Protein AF-A0A959W9H7-F1 (afdb_monomer_lite)

Foldseek 3Di:
DDDDDDDDDDDPDPPPPPPPDPPAKDWQDFQADPPFPDFAFAADAPDPVCLLQHKKKKFKDWDADQKKFDFFKKFFAKAKFFDDWFFKKWKWKAADDPQWGDHTQDTDIFGWTDDRTTTTTDPPRPTGDGHMIMIIIYTYDHLDDPVTGITMTTGAGQDDDGHFMWMARLSCPAPPHRNDTDRVCVRDPPNPRRGTGMITIGDMDGNPPPDPPPDADPQLVVLVVQLVVLVVQLVVLVVLLVPDDDPRNVVSVVSNVVSVVSNVVSVVSNVVRGD

Secondary structure (DSSP, 8-state):
------------------PPP-TTPEEEEEE--TT-S-EEE-EEESSGGGGGG--EEEEEEEEPTTEEEEEEEEEE-EEEESSPPP-EEEEEEEEESSSSEEEEEEEEEEE---SSS-EEE--SPPPBPSEEEEEEEEEEE--EETTEE-EEEEEEESS--SSPPEEE-TT--SSS--SS-EEHHHHSTT---SEE-EEEEEEEEE----PPPTTS-HHHHHHHHHHHHHHHHHHHHHHHHHS--THHHHHHHHHHHHHHHHHHHHHHHHHHH--

Structure (mmCIF, N/CA/C/O backbone):
data_AF-A0A959W9H7-F1
#
_entry.id   AF-A0A959W9H7-F1
#
loop_
_atom_site.group_PDB
_atom_site.id
_atom_site.type_symbol
_atom_site.label_atom_id
_atom_site.label_alt_id
_atom_site.label_comp_id
_atom_site.label_asym_id
_atom_site.label_entity_id
_atom_site.label_seq_id
_atom_site.pdbx_PDB_ins_code
_atom_site.Cartn_x
_atom_site.Cartn_y
_atom_site.Cartn_z
_atom_site.occupancy
_atom_site.B_iso_or_equiv
_atom_site.auth_seq_id
_atom_site.auth_comp_id
_atom_site.auth_asym_id
_atom_site.auth_atom_id
_atom_site.pdbx_PDB_model_num
ATOM 1 N N . MET A 1 1 ? 10.725 75.414 -22.911 1.00 43.78 1 MET A N 1
ATOM 2 C CA . MET A 1 1 ? 9.781 74.407 -23.446 1.00 43.78 1 MET A CA 1
ATOM 3 C C . MET A 1 1 ? 9.513 73.393 -22.344 1.00 43.78 1 MET A C 1
ATOM 5 O O . MET A 1 1 ? 10.450 72.762 -21.878 1.00 43.78 1 MET A O 1
ATOM 9 N N . ARG A 1 2 ? 8.277 73.342 -21.831 1.00 41.66 2 ARG A N 1
ATOM 10 C CA . ARG A 1 2 ? 7.851 72.428 -20.758 1.00 41.66 2 ARG A CA 1
ATOM 11 C C . ARG A 1 2 ? 7.676 71.023 -21.342 1.00 41.66 2 ARG A C 1
ATOM 13 O O . ARG A 1 2 ? 6.826 70.856 -22.208 1.00 41.66 2 ARG A O 1
ATOM 20 N N . MET A 1 3 ? 8.425 70.033 -20.857 1.00 36.25 3 MET A N 1
ATOM 21 C CA . MET A 1 3 ? 8.093 68.619 -21.060 1.00 36.25 3 MET A CA 1
ATOM 22 C C . MET A 1 3 ? 7.593 68.030 -19.746 1.00 36.25 3 MET A C 1
ATOM 24 O O . MET A 1 3 ? 8.316 67.944 -18.757 1.00 36.25 3 MET A O 1
ATOM 28 N N . TRP A 1 4 ? 6.321 67.663 -19.764 1.00 34.94 4 TRP A N 1
ATOM 29 C CA . TRP A 1 4 ? 5.591 66.987 -18.706 1.00 34.94 4 TRP A CA 1
ATOM 30 C C . TRP A 1 4 ? 5.751 65.479 -18.927 1.00 34.94 4 TRP A C 1
ATOM 32 O O . TRP A 1 4 ? 5.297 64.964 -19.945 1.00 34.94 4 TRP A O 1
ATOM 42 N N . ARG A 1 5 ? 6.435 64.770 -18.021 1.00 41.25 5 ARG A N 1
ATOM 43 C CA . ARG A 1 5 ? 6.492 63.299 -18.033 1.00 41.25 5 ARG A CA 1
ATOM 44 C C . ARG A 1 5 ? 5.589 62.777 -16.923 1.00 41.25 5 ARG A C 1
ATOM 46 O O . ARG A 1 5 ? 5.865 62.990 -15.747 1.00 41.25 5 ARG A O 1
ATOM 53 N N . TRP A 1 6 ? 4.504 62.124 -17.322 1.00 34.84 6 TRP A N 1
ATOM 54 C CA . TRP A 1 6 ? 3.662 61.318 -16.447 1.00 34.84 6 TRP A CA 1
ATOM 55 C C . TRP A 1 6 ? 4.425 60.047 -16.069 1.00 34.84 6 TRP A C 1
ATOM 57 O O . TRP A 1 6 ? 4.846 59.300 -16.949 1.00 34.84 6 TRP A O 1
ATOM 67 N N . ILE A 1 7 ? 4.601 59.798 -14.773 1.00 44.47 7 ILE A N 1
ATOM 68 C CA . ILE A 1 7 ? 5.017 58.491 -14.259 1.00 44.47 7 ILE A CA 1
ATOM 69 C C . ILE A 1 7 ? 3.727 57.779 -13.851 1.00 44.47 7 ILE A C 1
ATOM 71 O O . ILE A 1 7 ? 3.150 58.079 -12.809 1.00 44.47 7 ILE A O 1
ATOM 75 N N . GLY A 1 8 ? 3.237 56.887 -14.711 1.00 38.91 8 GLY A N 1
ATOM 76 C CA . GLY A 1 8 ? 2.179 55.949 -14.353 1.00 38.91 8 GLY A CA 1
ATOM 77 C C . GLY A 1 8 ? 2.780 54.827 -13.513 1.00 38.91 8 GLY A C 1
ATOM 78 O O . GLY A 1 8 ? 3.571 54.038 -14.021 1.00 38.91 8 GLY A O 1
ATOM 79 N N . ALA A 1 9 ? 2.436 54.770 -12.229 1.00 41.31 9 ALA A N 1
ATOM 80 C CA . ALA A 1 9 ? 2.763 53.631 -11.384 1.00 41.31 9 ALA A CA 1
ATOM 81 C C . ALA A 1 9 ? 1.823 52.468 -11.742 1.00 41.31 9 ALA A C 1
ATOM 83 O O . ALA A 1 9 ? 0.635 52.508 -11.424 1.00 41.31 9 ALA A O 1
ATOM 84 N N . LEU A 1 10 ? 2.342 51.439 -12.420 1.00 44.44 10 LEU A N 1
ATOM 85 C CA . LEU A 1 10 ? 1.668 50.143 -12.491 1.00 44.44 10 LEU A CA 1
ATOM 86 C C . LEU A 1 10 ? 1.802 49.476 -11.117 1.00 44.44 10 LEU A C 1
ATOM 88 O O . LEU A 1 10 ? 2.881 49.020 -10.746 1.00 44.44 10 LEU A O 1
ATOM 92 N N . ALA A 1 11 ? 0.708 49.424 -10.364 1.00 41.41 11 ALA A N 1
ATOM 93 C CA . ALA A 1 11 ? 0.598 48.538 -9.218 1.00 41.41 11 ALA A CA 1
ATOM 94 C C . ALA A 1 11 ? 0.355 47.115 -9.739 1.00 41.41 11 ALA A C 1
ATOM 96 O O . ALA A 1 11 ? -0.744 46.779 -10.179 1.00 41.41 11 ALA A O 1
ATOM 97 N N . THR A 1 12 ? 1.389 46.278 -9.724 1.00 45.03 12 THR A N 1
ATOM 98 C CA . THR A 1 12 ? 1.250 44.833 -9.910 1.00 45.03 12 THR A CA 1
ATOM 99 C C . THR A 1 12 ? 0.573 44.247 -8.674 1.00 45.03 12 THR A C 1
ATOM 101 O O . THR A 1 12 ? 1.191 44.064 -7.628 1.00 45.03 12 THR A O 1
ATOM 104 N N . ALA A 1 13 ? -0.722 43.957 -8.785 1.00 44.78 13 ALA A N 1
ATOM 105 C CA . ALA A 1 13 ? -1.415 43.119 -7.819 1.00 44.78 13 ALA A CA 1
ATOM 106 C C . ALA A 1 13 ? -0.908 41.677 -7.982 1.00 44.78 13 ALA A C 1
ATOM 108 O O . ALA A 1 13 ? -1.303 40.970 -8.907 1.00 44.78 13 ALA A O 1
ATOM 109 N N . ALA A 1 14 ? 0.003 41.254 -7.106 1.00 48.25 14 ALA A N 1
ATOM 110 C CA . ALA A 1 14 ? 0.359 39.851 -6.968 1.00 48.25 14 ALA A CA 1
ATOM 111 C C . ALA A 1 14 ? -0.849 39.109 -6.380 1.00 48.25 14 ALA A C 1
ATOM 113 O O . ALA A 1 14 ? -1.150 39.227 -5.191 1.00 48.25 14 ALA A O 1
ATOM 114 N N . ALA A 1 15 ? -1.566 38.371 -7.225 1.00 46.69 15 ALA A N 1
ATOM 115 C CA . ALA A 1 15 ? -2.534 37.390 -6.768 1.00 46.69 15 ALA A CA 1
ATOM 116 C C . ALA A 1 15 ? -1.759 36.243 -6.107 1.00 46.69 15 ALA A C 1
ATOM 118 O O . ALA A 1 15 ? -1.224 35.367 -6.783 1.00 46.69 15 ALA A O 1
ATOM 119 N N . PHE A 1 16 ? -1.668 36.267 -4.778 1.00 44.19 16 PHE A N 1
ATOM 120 C CA . PHE A 1 16 ? -1.309 35.079 -4.016 1.00 44.19 16 PHE A CA 1
ATOM 121 C C . PHE A 1 16 ? -2.431 34.060 -4.217 1.00 44.19 16 PHE A C 1
ATOM 123 O O . PHE A 1 16 ? -3.511 34.190 -3.642 1.00 44.19 16 PHE A O 1
ATOM 130 N N . ALA A 1 17 ? -2.186 33.057 -5.060 1.00 46.81 17 ALA A N 1
ATOM 131 C CA . ALA A 1 17 ? -2.967 31.836 -5.029 1.00 46.81 17 ALA A CA 1
ATOM 132 C C . ALA A 1 17 ? -2.772 31.225 -3.637 1.00 46.81 17 ALA A C 1
ATOM 134 O O . ALA A 1 17 ? -1.684 30.762 -3.295 1.00 46.81 17 ALA A O 1
ATOM 135 N N . ALA A 1 18 ? -3.810 31.289 -2.808 1.00 44.44 18 ALA A N 1
ATOM 136 C CA . ALA A 1 18 ? -3.845 30.559 -1.557 1.00 44.44 18 ALA A CA 1
ATOM 137 C C . ALA A 1 18 ? -3.928 29.069 -1.905 1.00 44.44 18 ALA A C 1
ATOM 139 O O . ALA A 1 18 ? -5.004 28.543 -2.182 1.00 44.44 18 ALA A O 1
ATOM 140 N N . VAL A 1 19 ? -2.778 28.399 -1.930 1.00 48.97 19 VAL A N 1
ATOM 141 C CA . VAL A 1 19 ? -2.734 26.943 -1.807 1.00 48.97 19 VAL A CA 1
ATOM 142 C C . VAL A 1 19 ? -3.343 26.632 -0.437 1.00 48.97 19 VAL A C 1
ATOM 144 O O . VAL A 1 19 ? -2.857 27.185 0.556 1.00 48.97 19 VAL A O 1
ATOM 147 N N . PRO A 1 20 ? -4.423 25.836 -0.330 1.00 45.34 20 PRO A N 1
ATOM 148 C CA . PRO A 1 20 ? -4.896 25.414 0.977 1.00 45.34 20 PRO A CA 1
ATOM 149 C C . PRO A 1 20 ? -3.749 24.656 1.646 1.00 45.34 20 PRO A C 1
ATOM 151 O O . PRO A 1 20 ? -3.236 23.673 1.117 1.00 45.34 20 PRO A O 1
ATOM 154 N N . ALA A 1 21 ? -3.284 25.186 2.772 1.00 43.66 21 ALA A N 1
ATOM 155 C CA . ALA A 1 21 ? -2.162 24.628 3.495 1.00 43.66 21 ALA A CA 1
ATOM 156 C C . ALA A 1 21 ? -2.505 23.209 3.973 1.00 43.66 21 ALA A C 1
ATOM 158 O O . ALA A 1 21 ? -3.447 23.025 4.744 1.00 43.66 21 ALA A O 1
ATOM 159 N N . ALA A 1 22 ? -1.685 22.236 3.574 1.00 54.22 22 ALA A N 1
ATOM 160 C CA . ALA A 1 22 ? -1.573 20.894 4.150 1.00 54.22 22 ALA A CA 1
ATOM 161 C C . ALA A 1 22 ? -1.016 20.937 5.594 1.00 54.22 22 ALA A C 1
ATOM 163 O O . ALA A 1 22 ? -0.087 20.222 5.953 1.00 54.22 22 ALA A O 1
ATOM 164 N N . ALA A 1 23 ? -1.520 21.845 6.433 1.00 53.34 23 ALA A N 1
ATOM 165 C CA . ALA A 1 23 ? -0.899 22.209 7.707 1.00 53.34 23 ALA A CA 1
ATOM 166 C C . ALA A 1 23 ? -1.131 21.195 8.845 1.00 53.34 23 ALA A C 1
ATOM 168 O O . ALA A 1 23 ? -0.715 21.465 9.967 1.00 53.34 23 ALA A O 1
ATOM 169 N N . ASN A 1 24 ? -1.795 20.059 8.590 1.00 68.12 24 ASN A N 1
ATOM 170 C CA . ASN A 1 24 ? -2.136 19.072 9.624 1.00 68.12 24 ASN A CA 1
ATOM 171 C C . ASN A 1 24 ? -1.875 17.608 9.226 1.00 68.12 24 ASN A C 1
ATOM 173 O O . ASN A 1 24 ? -2.258 16.722 9.987 1.00 68.12 24 ASN A O 1
ATOM 177 N N . ALA A 1 25 ? -1.250 17.336 8.076 1.00 84.81 25 ALA A N 1
ATOM 178 C CA . ALA A 1 25 ? -0.932 15.963 7.692 1.00 84.81 25 ALA A CA 1
ATOM 179 C C . ALA A 1 25 ? 0.150 15.392 8.628 1.00 84.81 25 ALA A C 1
ATOM 181 O O . ALA A 1 25 ? 1.273 15.896 8.667 1.00 84.81 25 ALA A O 1
ATOM 182 N N . GLU A 1 26 ? -0.186 14.350 9.386 1.00 94.88 26 GLU A N 1
ATOM 183 C CA . GLU A 1 26 ? 0.751 13.549 10.177 1.00 94.88 26 GLU A CA 1
ATOM 184 C C . GLU A 1 26 ? 1.038 12.210 9.483 1.00 94.88 26 GLU A C 1
ATOM 186 O O . GLU A 1 26 ? 0.292 11.776 8.602 1.00 94.88 26 GLU A O 1
ATOM 191 N N . THR A 1 27 ? 2.114 11.532 9.884 1.00 96.69 27 THR A N 1
ATOM 192 C CA . THR A 1 27 ? 2.341 10.134 9.500 1.00 96.69 27 THR A CA 1
ATOM 193 C C . THR A 1 27 ? 1.355 9.241 10.246 1.00 96.69 27 THR A C 1
ATOM 195 O O . THR A 1 27 ? 1.380 9.170 11.474 1.00 96.69 27 THR A O 1
ATOM 198 N N . LEU A 1 28 ? 0.491 8.559 9.496 1.00 96.81 28 LEU A N 1
ATOM 199 C CA . LEU A 1 28 ? -0.514 7.639 10.028 1.00 96.81 28 LEU A CA 1
ATOM 200 C C . LEU A 1 28 ? 0.016 6.201 10.071 1.00 96.81 28 LEU A C 1
ATOM 202 O O . LEU A 1 28 ? -0.219 5.481 11.038 1.00 96.81 28 LEU A O 1
ATOM 206 N N . PHE A 1 29 ? 0.774 5.812 9.048 1.00 97.44 29 PHE A N 1
ATOM 207 C CA . PHE A 1 29 ? 1.419 4.508 8.924 1.00 97.44 29 PHE A CA 1
ATOM 208 C C . PHE A 1 29 ? 2.798 4.690 8.295 1.00 97.44 29 PHE A C 1
ATOM 210 O O . PHE A 1 29 ? 2.910 5.415 7.311 1.00 97.44 29 PHE A O 1
ATOM 217 N N . GLU A 1 30 ? 3.816 4.038 8.850 1.00 96.31 30 GLU A N 1
ATOM 218 C CA . GLU A 1 30 ? 5.207 4.080 8.392 1.00 96.31 30 GLU A CA 1
ATOM 219 C C . GLU A 1 30 ? 5.726 2.647 8.319 1.00 96.31 30 GLU A C 1
ATOM 221 O O . GLU A 1 30 ? 5.816 1.984 9.351 1.00 96.31 30 GLU A O 1
ATOM 226 N N . HIS A 1 31 ? 6.067 2.194 7.116 1.00 96.00 31 HIS A N 1
ATOM 227 C CA . HIS A 1 31 ? 6.698 0.897 6.887 1.00 96.00 31 HIS A CA 1
ATOM 228 C C . HIS A 1 31 ? 7.702 1.015 5.744 1.00 96.00 31 HIS A C 1
ATOM 230 O O . HIS A 1 31 ? 7.573 0.383 4.698 1.00 96.00 31 HIS A O 1
ATOM 236 N N . ILE A 1 32 ? 8.667 1.916 5.921 1.00 95.31 32 ILE A N 1
ATOM 237 C CA . ILE A 1 32 ? 9.703 2.208 4.933 1.00 95.31 32 ILE A CA 1
ATOM 238 C C . ILE A 1 32 ? 10.957 1.384 5.232 1.00 95.31 32 ILE A C 1
ATOM 240 O O . ILE A 1 32 ? 11.551 1.508 6.302 1.00 95.31 32 ILE A O 1
ATOM 244 N N . ASP A 1 33 ? 11.385 0.604 4.244 1.00 94.31 33 ASP A N 1
ATOM 245 C CA . ASP A 1 33 ? 12.715 0.002 4.170 1.00 94.31 33 ASP A CA 1
ATOM 246 C C . ASP A 1 33 ? 13.619 0.868 3.280 1.00 94.31 33 ASP A C 1
ATOM 248 O O . ASP A 1 33 ? 13.317 1.135 2.111 1.00 94.31 33 ASP A O 1
ATOM 252 N N . GLU A 1 34 ? 14.721 1.357 3.844 1.00 92.62 34 GLU A N 1
ATOM 253 C CA . GLU A 1 34 ? 15.726 2.158 3.132 1.00 92.62 34 GLU A CA 1
ATOM 254 C C . GLU A 1 34 ? 16.722 1.304 2.342 1.00 92.62 34 GLU A C 1
ATOM 256 O O . GLU A 1 34 ? 17.430 1.812 1.474 1.00 92.62 34 GLU A O 1
ATOM 261 N N . THR A 1 35 ? 16.767 0.007 2.632 1.00 93.19 35 THR A N 1
ATOM 262 C CA . THR A 1 35 ? 17.711 -0.971 2.089 1.00 93.19 35 THR A CA 1
ATOM 263 C C . THR A 1 35 ? 16.986 -2.152 1.456 1.00 93.19 35 THR A C 1
ATOM 265 O O . THR A 1 35 ? 17.466 -3.280 1.529 1.00 93.19 35 THR A O 1
ATOM 268 N N . SER A 1 36 ? 15.840 -1.866 0.836 1.00 93.62 36 SER A N 1
ATOM 269 C CA . SER A 1 36 ? 14.976 -2.852 0.195 1.00 93.62 36 SER A CA 1
ATOM 270 C C . SER A 1 36 ? 15.777 -3.858 -0.648 1.00 93.62 36 SER A C 1
ATOM 272 O O . SER A 1 36 ? 16.589 -3.438 -1.482 1.00 93.62 36 SER A O 1
ATOM 274 N N . PRO A 1 37 ? 15.578 -5.173 -0.447 1.00 92.50 37 PRO A N 1
ATOM 275 C CA . PRO A 1 37 ? 16.388 -6.191 -1.110 1.00 92.50 37 PRO A CA 1
ATOM 276 C C . PRO A 1 37 ? 16.045 -6.355 -2.594 1.00 92.50 37 PRO A C 1
ATOM 278 O O . PRO A 1 37 ? 16.912 -6.731 -3.376 1.00 92.50 37 PRO A O 1
ATOM 281 N N . GLU A 1 38 ? 14.794 -6.093 -2.973 1.00 96.00 38 GLU A N 1
ATOM 282 C CA . GLU A 1 38 ? 14.238 -6.323 -4.307 1.00 96.00 38 GLU A CA 1
ATOM 283 C C . GLU A 1 38 ? 13.076 -5.345 -4.570 1.00 96.00 38 GLU A C 1
ATOM 285 O O . GLU A 1 38 ? 12.605 -4.641 -3.674 1.00 96.00 38 GLU A O 1
ATOM 290 N N . SER A 1 39 ? 12.589 -5.272 -5.809 1.00 96.19 39 SER A N 1
ATOM 291 C CA . SER A 1 39 ? 11.404 -4.477 -6.159 1.00 96.19 39 SER A CA 1
ATOM 292 C C . SER A 1 39 ? 10.500 -5.231 -7.132 1.00 96.19 39 SER A C 1
ATOM 294 O O . SER A 1 39 ? 10.953 -5.836 -8.101 1.00 96.19 39 SER A O 1
ATOM 296 N N . SER A 1 40 ? 9.192 -5.208 -6.886 1.00 96.31 40 SER A N 1
ATOM 297 C CA . SER A 1 40 ? 8.201 -5.952 -7.671 1.00 96.31 40 SER A CA 1
ATOM 298 C C . SER A 1 40 ? 7.523 -5.081 -8.708 1.00 96.31 40 SER A C 1
ATOM 300 O O . SER A 1 40 ? 7.043 -3.997 -8.390 1.00 96.31 40 SER A O 1
ATOM 302 N N . SER A 1 41 ? 7.397 -5.576 -9.940 1.00 96.06 41 SER A N 1
ATOM 303 C CA . SER A 1 41 ? 6.736 -4.806 -10.995 1.00 96.06 41 SER A CA 1
ATOM 304 C C . SER A 1 41 ? 5.287 -4.515 -10.620 1.00 96.06 41 SER A C 1
ATOM 306 O O . SER A 1 41 ? 4.539 -5.437 -10.288 1.00 96.06 41 SER A O 1
ATOM 308 N N . SER A 1 42 ? 4.879 -3.253 -10.722 1.00 97.56 42 SER A N 1
ATOM 309 C CA . SER A 1 42 ? 3.502 -2.828 -10.471 1.00 97.56 42 SER A CA 1
ATOM 310 C C . SER A 1 42 ? 3.153 -1.693 -11.429 1.00 97.56 42 SER A C 1
ATOM 312 O O . SER A 1 42 ? 3.257 -0.514 -11.091 1.00 97.56 42 SER A O 1
ATOM 314 N N . GLN A 1 43 ? 2.822 -2.057 -12.666 1.00 97.25 43 GLN A N 1
ATOM 315 C CA . GLN A 1 43 ? 2.620 -1.113 -13.764 1.00 97.25 43 GLN A CA 1
ATOM 316 C C . GLN A 1 43 ? 1.403 -1.480 -14.616 1.00 97.25 43 GLN A C 1
ATOM 318 O O . GLN A 1 43 ? 1.060 -2.650 -14.764 1.00 97.25 43 GLN A O 1
ATOM 323 N N . ASP A 1 44 ? 0.745 -0.449 -15.126 1.00 97.94 44 ASP A N 1
ATOM 324 C CA . ASP A 1 44 ? -0.258 -0.446 -16.183 1.00 97.94 44 ASP A CA 1
ATOM 325 C C . ASP A 1 44 ? 0.443 0.052 -17.449 1.00 97.94 44 ASP A C 1
ATOM 327 O O . ASP A 1 44 ? 0.831 1.227 -17.528 1.00 97.94 44 ASP A O 1
ATOM 331 N N . PHE A 1 45 ? 0.691 -0.852 -18.395 1.00 97.31 45 PHE A N 1
ATOM 332 C CA . PHE A 1 45 ? 1.319 -0.499 -19.657 1.00 97.31 45 PHE A CA 1
ATOM 333 C C . PHE A 1 45 ? 0.287 0.157 -20.566 1.00 97.31 45 PHE A C 1
ATOM 335 O O . PHE A 1 45 ? -0.720 -0.436 -20.944 1.00 97.31 45 PHE A O 1
ATOM 342 N N . THR A 1 46 ? 0.551 1.399 -20.962 1.00 96.31 46 THR A N 1
ATOM 343 C CA . THR A 1 46 ? -0.411 2.157 -21.780 1.00 96.31 46 THR A CA 1
ATOM 344 C C . THR A 1 46 ? -0.593 1.599 -23.197 1.00 96.31 46 THR A C 1
ATOM 346 O O . THR A 1 46 ? -1.568 1.930 -23.877 1.00 96.31 46 THR A O 1
ATOM 349 N N . GLU A 1 47 ? 0.335 0.762 -23.660 1.00 95.81 47 GLU A N 1
ATOM 350 C CA . GLU A 1 47 ? 0.277 0.074 -24.940 1.00 95.81 47 GLU A CA 1
ATOM 351 C C . GLU A 1 47 ? -0.433 -1.280 -24.824 1.00 95.81 47 GLU A C 1
ATOM 353 O O . GLU A 1 47 ? -0.066 -2.150 -24.034 1.00 95.81 47 GLU A O 1
ATOM 358 N N . VAL A 1 48 ? -1.424 -1.505 -25.688 1.00 94.31 48 VAL A N 1
ATOM 359 C CA . VAL A 1 48 ? -2.262 -2.714 -25.651 1.00 94.31 48 VAL A CA 1
ATOM 360 C C . VAL A 1 48 ? -1.470 -4.006 -25.883 1.00 94.31 48 VAL A C 1
ATOM 362 O O . VAL A 1 48 ? -1.834 -5.054 -25.354 1.00 94.31 48 VAL A O 1
ATOM 365 N N . GLU A 1 49 ? -0.376 -3.955 -26.647 1.00 94.25 49 GLU A N 1
ATOM 366 C CA . GLU A 1 49 ? 0.523 -5.094 -26.861 1.00 94.25 49 GLU A CA 1
ATOM 367 C C . GLU A 1 49 ? 1.244 -5.556 -25.587 1.00 94.25 49 GLU A C 1
ATOM 369 O O . GLU A 1 49 ? 1.689 -6.705 -25.520 1.00 94.25 49 GLU A O 1
ATOM 374 N N . PHE A 1 50 ? 1.333 -4.692 -24.574 1.00 95.69 50 PHE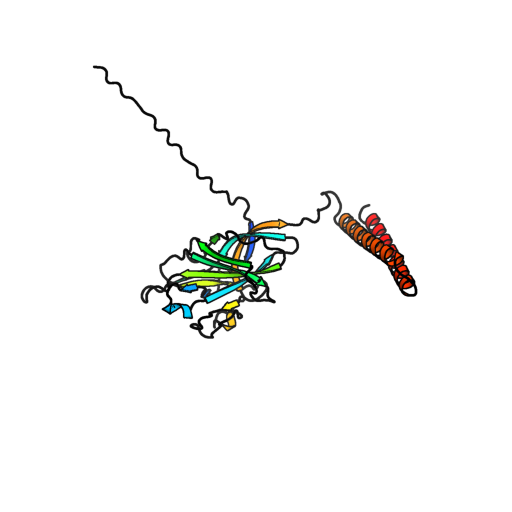 A N 1
ATOM 375 C CA . PHE A 1 50 ? 1.961 -4.989 -23.292 1.00 95.69 50 PHE A CA 1
ATOM 376 C C . PHE A 1 50 ? 0.959 -5.227 -22.164 1.00 95.69 50 PHE A C 1
ATOM 378 O O . PHE A 1 50 ? 1.384 -5.629 -21.086 1.00 95.69 50 PHE A O 1
ATOM 385 N N . ALA A 1 51 ? -0.350 -5.146 -22.429 1.00 95.81 51 ALA A N 1
ATOM 386 C CA . ALA A 1 51 ? -1.398 -5.373 -21.428 1.00 95.81 51 ALA A CA 1
ATOM 387 C C . ALA A 1 51 ? -1.308 -6.752 -20.738 1.00 95.81 51 ALA A C 1
ATOM 389 O O . ALA A 1 51 ? -1.752 -6.961 -19.610 1.00 95.81 51 ALA A O 1
ATOM 390 N N . GLN A 1 52 ? -0.691 -7.737 -21.400 1.00 97.19 52 GLN A N 1
ATOM 391 C CA . GLN A 1 52 ? -0.434 -9.042 -20.788 1.00 97.19 52 GLN A CA 1
ATOM 392 C C . GLN A 1 52 ? 0.535 -8.974 -19.593 1.00 97.19 52 GLN A C 1
ATOM 394 O O . GLN A 1 52 ? 0.529 -9.877 -18.758 1.00 97.19 52 GLN A O 1
ATOM 399 N N . PHE A 1 53 ? 1.352 -7.925 -19.493 1.00 97.25 53 PHE A N 1
ATOM 400 C CA . PHE A 1 53 ? 2.322 -7.687 -18.424 1.00 97.25 53 PHE A CA 1
ATOM 401 C C . PHE A 1 53 ? 1.804 -6.749 -17.329 1.00 97.25 53 PHE A C 1
ATOM 403 O O . PHE A 1 53 ? 2.485 -6.612 -16.315 1.00 97.25 53 PHE A O 1
ATOM 410 N N . ASP A 1 54 ? 0.602 -6.180 -17.478 1.00 98.31 54 ASP A N 1
ATOM 411 C CA . ASP A 1 54 ? 0.012 -5.305 -16.463 1.00 98.31 54 ASP A CA 1
ATOM 412 C C . ASP A 1 54 ? -0.063 -6.015 -15.120 1.00 98.31 54 ASP A C 1
ATOM 414 O O . ASP A 1 54 ? -0.602 -7.125 -14.995 1.00 98.31 54 ASP A O 1
ATOM 418 N N . SER A 1 55 ? 0.476 -5.375 -14.096 1.00 98.44 55 SER A N 1
ATOM 419 C CA . SER A 1 55 ? 0.607 -5.961 -12.776 1.00 98.44 55 SER A CA 1
ATOM 420 C C . SER A 1 55 ? 0.267 -4.976 -11.674 1.00 98.44 55 SER A C 1
ATOM 422 O O . SER A 1 55 ? 0.429 -3.767 -11.810 1.00 98.44 55 SER A O 1
ATOM 424 N N . LEU A 1 56 ? -0.201 -5.519 -10.554 1.00 98.62 56 LEU A N 1
ATOM 425 C CA . LEU A 1 56 ? -0.511 -4.751 -9.360 1.00 98.62 56 LEU A CA 1
ATOM 426 C C . LEU A 1 56 ? 0.009 -5.488 -8.128 1.00 98.62 56 LEU A C 1
ATOM 428 O O . LEU A 1 56 ? -0.469 -6.578 -7.798 1.00 98.62 56 LEU A O 1
ATOM 432 N N . ALA A 1 57 ? 0.958 -4.862 -7.441 1.00 98.62 57 ALA A N 1
ATOM 433 C CA . ALA A 1 57 ? 1.294 -5.167 -6.061 1.00 98.62 57 ALA A CA 1
ATOM 434 C C . ALA A 1 57 ? 0.297 -4.483 -5.115 1.00 98.62 57 ALA A C 1
ATOM 436 O O . ALA A 1 57 ? -0.191 -3.383 -5.391 1.00 98.62 57 ALA A O 1
ATOM 437 N N . ALA A 1 58 ? -0.008 -5.138 -3.999 1.00 98.81 58 ALA A N 1
ATOM 438 C CA . ALA A 1 58 ? -0.768 -4.543 -2.913 1.00 98.81 58 ALA A CA 1
ATOM 439 C C . ALA A 1 58 ? -0.280 -5.059 -1.561 1.00 98.81 58 ALA A C 1
ATOM 441 O O . ALA A 1 58 ? 0.133 -6.217 -1.453 1.00 98.81 58 ALA A O 1
ATOM 442 N N . ASP A 1 59 ? -0.383 -4.214 -0.543 1.00 98.81 59 ASP A N 1
ATOM 443 C CA . ASP A 1 59 ? -0.002 -4.566 0.821 1.00 98.81 59 ASP A CA 1
ATOM 444 C C . ASP A 1 59 ? -0.917 -3.930 1.869 1.00 98.81 59 ASP A C 1
ATOM 446 O O . ASP A 1 59 ? -1.638 -2.974 1.559 1.00 98.81 59 ASP A O 1
ATOM 450 N N . ASP A 1 60 ? -0.953 -4.487 3.080 1.00 98.69 60 ASP A N 1
ATOM 451 C CA . ASP A 1 60 ? -1.913 -4.084 4.102 1.00 98.69 60 ASP A CA 1
ATOM 452 C C . ASP A 1 60 ? -1.424 -2.991 5.054 1.00 98.69 60 ASP A C 1
ATOM 454 O O . ASP A 1 60 ? -0.246 -2.787 5.322 1.00 98.69 60 ASP A O 1
ATOM 458 N N . PHE A 1 61 ? -2.389 -2.246 5.584 1.00 98.69 61 PHE A N 1
ATOM 459 C CA . PHE A 1 61 ? -2.196 -1.329 6.694 1.00 98.69 61 PHE A CA 1
ATOM 460 C C . PHE A 1 61 ? -3.419 -1.384 7.605 1.00 98.69 61 PHE A C 1
ATOM 462 O O . PHE A 1 61 ? -4.533 -1.726 7.196 1.00 98.69 61 PHE A O 1
ATOM 469 N N . THR A 1 62 ? -3.230 -1.030 8.874 1.00 98.19 62 THR A N 1
ATOM 470 C CA . THR A 1 62 ? -4.301 -1.092 9.873 1.00 98.19 62 THR A CA 1
ATOM 471 C C . THR A 1 62 ? -4.588 0.283 10.455 1.00 98.19 62 THR A C 1
ATOM 473 O O . THR A 1 62 ? -3.715 0.906 11.051 1.00 98.19 62 THR A O 1
ATOM 476 N N . VAL A 1 63 ? -5.848 0.710 10.361 1.00 97.69 63 VAL A N 1
ATOM 477 C CA . VAL A 1 63 ? -6.385 1.843 11.121 1.00 97.69 63 VAL A CA 1
ATOM 478 C C . VAL A 1 63 ? -6.678 1.365 12.551 1.00 97.69 63 VAL A C 1
ATOM 480 O O . VAL A 1 63 ? -7.531 0.482 12.729 1.00 97.69 63 VAL A O 1
ATOM 483 N N . PRO A 1 64 ? -6.012 1.907 13.589 1.00 94.31 64 PRO A N 1
ATOM 484 C CA . PRO A 1 64 ? -6.157 1.423 14.955 1.00 94.31 64 PRO A CA 1
ATOM 485 C C . PRO A 1 64 ? -7.575 1.562 15.516 1.00 94.31 64 PRO A C 1
ATOM 487 O O . PRO A 1 64 ? -8.360 2.444 15.162 1.00 94.31 64 PRO A O 1
ATOM 490 N N . ALA A 1 65 ? -7.897 0.700 16.481 1.00 89.31 65 ALA A N 1
ATOM 491 C CA . ALA A 1 65 ? -9.151 0.789 17.216 1.00 89.31 65 ALA A CA 1
ATOM 492 C C . ALA A 1 65 ? -9.293 2.150 17.918 1.00 89.31 65 ALA A C 1
ATOM 494 O O . ALA A 1 65 ? -8.452 2.535 18.726 1.00 89.31 65 ALA A O 1
ATOM 495 N N . GLY A 1 66 ? -10.412 2.833 17.668 1.00 89.12 66 GLY A N 1
ATOM 496 C CA . GLY A 1 66 ? -10.683 4.155 18.235 1.00 89.12 66 GLY A CA 1
ATOM 497 C C . GLY A 1 66 ? -10.113 5.313 17.419 1.00 89.12 66 GLY A C 1
ATOM 498 O O . GLY A 1 66 ? -10.194 6.450 17.879 1.00 89.12 66 GLY A O 1
ATOM 499 N N . GLU A 1 67 ? -9.583 5.049 16.227 1.00 94.25 67 GLU A N 1
ATOM 500 C CA . GLU A 1 67 ? -9.160 6.071 15.274 1.00 94.25 67 GLU A CA 1
ATOM 501 C C . GLU A 1 67 ? -9.991 6.004 13.993 1.00 94.25 67 GLU A C 1
ATOM 503 O O . GLU A 1 67 ? -10.431 4.940 13.569 1.00 94.25 67 GLU A O 1
ATOM 508 N N . THR A 1 68 ? -10.193 7.146 13.353 1.00 96.81 68 THR A N 1
ATOM 509 C CA . THR A 1 68 ? -10.612 7.203 11.950 1.00 96.81 68 THR A CA 1
ATOM 510 C C . THR A 1 68 ? -9.595 8.012 11.182 1.00 96.81 68 THR A C 1
ATOM 512 O O . THR A 1 68 ? -9.163 9.054 11.681 1.00 96.81 68 THR A O 1
ATOM 515 N N . TRP A 1 69 ? -9.231 7.561 9.989 1.00 97.56 69 TRP A N 1
ATOM 516 C CA . TRP A 1 69 ? -8.184 8.184 9.186 1.00 97.56 69 TRP A CA 1
ATOM 517 C C . TRP A 1 69 ? -8.767 8.816 7.931 1.00 97.56 69 TRP A C 1
ATOM 519 O O . TRP A 1 69 ? -9.590 8.218 7.241 1.00 97.56 69 TRP A O 1
ATOM 529 N N . GLN A 1 70 ? -8.310 10.020 7.624 1.00 97.69 70 GLN A N 1
ATOM 530 C CA . GLN A 1 70 ? -8.481 10.655 6.332 1.00 97.69 70 GLN A CA 1
ATOM 531 C C . GLN A 1 70 ? -7.107 10.696 5.669 1.00 97.69 70 GLN A C 1
ATOM 533 O O . GLN A 1 70 ? -6.238 11.449 6.103 1.00 97.69 70 GLN A O 1
ATOM 538 N N . LEU A 1 71 ? -6.903 9.847 4.660 1.00 97.81 71 LEU A N 1
ATOM 539 C CA . LEU A 1 71 ? -5.640 9.793 3.925 1.00 97.81 71 LEU A CA 1
ATOM 540 C C . LEU A 1 71 ? -5.506 11.019 3.013 1.00 97.81 71 LEU A C 1
ATOM 542 O O . LEU A 1 71 ? -6.499 11.458 2.428 1.00 97.81 71 LEU A O 1
ATOM 546 N N . GLU A 1 72 ? -4.287 11.543 2.899 1.00 97.12 72 GLU A N 1
ATOM 547 C CA . GLU A 1 72 ? -3.951 12.728 2.096 1.00 97.12 72 GLU A CA 1
ATOM 548 C C . GLU A 1 72 ? -2.782 12.470 1.137 1.00 97.12 72 GLU A C 1
ATOM 550 O O . GLU A 1 72 ? -2.759 13.023 0.037 1.00 97.12 72 GLU A O 1
ATOM 555 N N . SER A 1 73 ? -1.829 11.608 1.500 1.00 96.75 73 SER A N 1
ATOM 556 C CA . SER A 1 73 ? -0.771 11.170 0.588 1.00 96.75 73 SER A CA 1
ATOM 557 C C . SER A 1 73 ? -0.231 9.781 0.919 1.00 96.75 73 SER A C 1
ATOM 559 O O . SER A 1 73 ? -0.348 9.297 2.049 1.00 96.75 73 SER A O 1
ATOM 561 N N . ALA A 1 74 ? 0.370 9.152 -0.088 1.00 97.44 74 ALA A N 1
ATOM 562 C CA . ALA A 1 74 ? 1.164 7.942 0.052 1.00 97.44 74 ALA A CA 1
ATOM 563 C C . ALA A 1 74 ? 2.566 8.199 -0.506 1.00 97.44 74 ALA A C 1
ATOM 565 O O . ALA A 1 74 ? 2.702 8.494 -1.691 1.00 97.44 74 ALA A O 1
ATOM 566 N N . LEU A 1 75 ? 3.594 8.094 0.336 1.00 96.94 75 LEU A N 1
ATOM 567 C CA . LEU A 1 75 ? 4.958 7.889 -0.143 1.00 96.94 75 LEU A CA 1
ATOM 568 C C . LEU A 1 75 ? 5.104 6.397 -0.429 1.00 96.94 75 LEU A C 1
ATOM 570 O O . LEU A 1 75 ? 4.935 5.583 0.477 1.00 96.94 75 LEU A O 1
ATOM 574 N N . VAL A 1 76 ? 5.406 6.052 -1.669 1.00 97.19 76 VAL A N 1
ATOM 575 C CA . VAL A 1 76 ? 5.528 4.668 -2.122 1.00 97.19 76 VAL A CA 1
ATOM 576 C C . VAL A 1 76 ? 6.954 4.497 -2.593 1.00 97.19 76 VAL A C 1
ATOM 578 O O . VAL A 1 76 ? 7.352 5.184 -3.525 1.00 97.19 76 VAL A O 1
ATOM 581 N N . ARG A 1 77 ? 7.742 3.653 -1.927 1.00 96.50 77 ARG A N 1
ATOM 582 C CA . ARG A 1 77 ? 9.132 3.446 -2.333 1.00 96.50 77 ARG A CA 1
ATOM 583 C C . ARG A 1 77 ? 9.172 2.602 -3.589 1.00 96.50 77 ARG A C 1
ATOM 585 O O . ARG A 1 77 ? 8.404 1.650 -3.726 1.00 96.50 77 ARG A O 1
ATOM 592 N N . GLY A 1 78 ? 10.082 2.911 -4.487 1.00 94.12 78 GLY A N 1
ATOM 593 C CA . GLY A 1 78 ? 10.162 2.189 -5.738 1.00 94.12 78 GLY A CA 1
ATOM 594 C C . GLY A 1 78 ? 11.486 2.357 -6.435 1.00 94.12 78 GLY A C 1
ATOM 595 O O . GLY A 1 78 ? 12.411 3.007 -5.957 1.00 94.12 78 GLY A O 1
ATOM 596 N N . GLN A 1 79 ? 11.568 1.708 -7.582 1.00 92.50 79 GLN A N 1
ATOM 597 C CA . GLN A 1 79 ? 12.690 1.814 -8.490 1.00 92.50 79 GLN A CA 1
ATOM 598 C C . GLN A 1 79 ? 12.147 1.989 -9.890 1.00 92.50 79 GLN A C 1
ATOM 600 O O . GLN A 1 79 ? 11.198 1.313 -10.301 1.00 92.50 79 GLN A O 1
ATOM 605 N N . HIS A 1 80 ? 12.762 2.903 -10.623 1.00 90.56 80 HIS A N 1
ATOM 606 C CA . HIS A 1 80 ? 12.424 3.150 -12.008 1.00 90.56 80 HIS A CA 1
ATOM 607 C C . HIS A 1 80 ? 13.507 2.615 -12.940 1.00 90.56 80 HIS A C 1
ATOM 609 O O . HIS A 1 80 ? 14.702 2.833 -12.744 1.00 90.56 80 HIS A O 1
ATOM 615 N N . PHE A 1 81 ? 13.080 1.941 -13.999 1.00 91.88 81 PHE A N 1
ATOM 616 C CA . PHE A 1 81 ? 13.916 1.580 -15.128 1.00 91.88 81 PHE A CA 1
ATOM 617 C C . PHE A 1 81 ? 13.552 2.458 -16.329 1.00 91.88 81 PHE A C 1
ATOM 619 O O . PHE A 1 81 ? 12.377 2.565 -16.676 1.00 91.88 81 PHE A O 1
ATOM 626 N N . GLY A 1 82 ? 14.562 3.060 -16.961 1.00 91.25 82 GLY A N 1
ATOM 627 C CA . GLY A 1 82 ? 14.406 3.965 -18.103 1.00 91.25 82 GLY A CA 1
ATOM 628 C C . GLY A 1 82 ? 14.456 5.452 -17.731 1.00 91.25 82 GLY A C 1
ATOM 629 O O . GLY A 1 82 ? 14.747 5.814 -16.593 1.00 91.25 82 GLY A O 1
ATOM 630 N N . SER A 1 83 ? 14.242 6.334 -18.710 1.00 89.12 83 SER A N 1
ATOM 631 C CA . SER A 1 83 ? 14.388 7.790 -18.549 1.00 89.12 83 SER A CA 1
ATOM 632 C C . SER A 1 83 ? 13.078 8.577 -18.405 1.00 89.12 83 SER A C 1
ATOM 634 O O . SER A 1 83 ? 13.112 9.782 -18.154 1.00 89.12 83 SER A O 1
ATOM 636 N N . THR A 1 84 ? 11.924 7.932 -18.591 1.00 89.69 84 THR A N 1
ATOM 637 C CA . THR A 1 84 ? 10.618 8.605 -18.591 1.00 89.69 84 THR A CA 1
ATOM 638 C C . THR A 1 84 ? 10.041 8.689 -17.184 1.00 89.69 84 THR A C 1
ATOM 640 O O . THR A 1 84 ? 9.762 7.672 -16.564 1.00 89.69 84 THR A O 1
ATOM 643 N N . GLU A 1 85 ? 9.785 9.905 -16.708 1.00 87.50 85 GLU A N 1
ATOM 644 C CA . GLU A 1 85 ? 9.094 10.148 -15.438 1.00 87.50 85 GLU A CA 1
ATOM 645 C C . GLU A 1 85 ? 7.645 9.631 -15.457 1.00 87.50 85 GLU A C 1
ATOM 647 O O . GLU A 1 85 ? 6.862 9.958 -16.356 1.00 87.50 85 GLU A O 1
ATOM 652 N N . THR A 1 86 ? 7.260 8.890 -14.414 1.00 89.81 86 THR A N 1
ATOM 653 C CA . THR A 1 86 ? 5.864 8.487 -14.191 1.00 89.81 86 THR A CA 1
ATOM 654 C C . THR A 1 86 ? 5.108 9.611 -13.489 1.00 89.81 86 THR A C 1
ATOM 656 O O . THR A 1 86 ? 5.424 9.972 -12.359 1.00 89.81 86 THR A O 1
ATOM 659 N N . THR A 1 87 ? 4.060 10.137 -14.129 1.00 92.06 87 THR A N 1
ATOM 660 C CA . THR A 1 87 ? 3.228 11.218 -13.555 1.00 92.06 87 THR A CA 1
ATOM 661 C C . THR A 1 87 ? 1.808 10.789 -13.193 1.00 92.06 87 THR A C 1
ATOM 663 O O . THR A 1 87 ? 1.053 11.569 -12.604 1.00 92.06 87 THR A O 1
ATOM 666 N N . GLN A 1 88 ? 1.424 9.561 -13.545 1.00 95.88 88 GLN A N 1
ATOM 667 C CA . GLN A 1 88 ? 0.090 9.011 -13.335 1.00 95.88 88 GLN A CA 1
ATOM 668 C C . GLN A 1 88 ? 0.169 7.683 -12.586 1.00 95.88 88 GLN A C 1
ATOM 670 O O . GLN A 1 88 ? 0.988 6.824 -12.902 1.00 95.88 88 GLN A O 1
ATOM 675 N N . TRP A 1 89 ? -0.704 7.525 -11.595 1.00 97.69 89 TRP A N 1
ATOM 676 C CA . TRP A 1 89 ? -0.693 6.400 -10.668 1.00 97.69 89 TRP A CA 1
ATOM 677 C C . TRP A 1 89 ? -2.108 5.873 -10.473 1.00 97.69 89 TRP A C 1
ATOM 679 O O . TRP A 1 89 ? -2.973 6.597 -9.978 1.00 97.69 89 TRP A O 1
ATOM 689 N N . ASN A 1 90 ? -2.351 4.615 -10.819 1.00 98.19 90 ASN A N 1
ATOM 690 C CA . ASN A 1 90 ? -3.551 3.909 -10.395 1.00 98.19 90 ASN A CA 1
ATOM 691 C C . ASN A 1 90 ? -3.388 3.560 -8.913 1.00 98.19 90 ASN A C 1
ATOM 693 O O . ASN A 1 90 ? -2.527 2.763 -8.540 1.00 98.19 90 ASN A O 1
ATOM 697 N N . VAL A 1 91 ? -4.213 4.165 -8.059 1.00 98.50 91 VAL A N 1
ATOM 698 C CA . VAL A 1 91 ? -4.235 3.889 -6.621 1.00 98.50 91 VAL A CA 1
ATOM 699 C C . VAL A 1 91 ? -5.579 3.304 -6.243 1.00 98.50 91 VAL A C 1
ATOM 701 O O . VAL A 1 91 ? -6.629 3.870 -6.550 1.00 98.50 91 VAL A O 1
ATOM 704 N N . THR A 1 92 ? -5.536 2.177 -5.541 1.00 98.81 92 THR A N 1
ATOM 705 C CA . THR A 1 92 ? -6.724 1.486 -5.047 1.00 98.81 92 THR A CA 1
ATOM 706 C C . THR A 1 92 ? -6.584 1.205 -3.558 1.00 98.81 92 THR A C 1
ATOM 708 O O . THR A 1 92 ? -5.554 0.709 -3.110 1.00 98.81 92 THR A O 1
ATOM 711 N N . VAL A 1 93 ? -7.624 1.504 -2.783 1.00 98.88 93 VAL A N 1
ATOM 712 C CA . VAL A 1 93 ? -7.751 1.065 -1.389 1.00 98.88 93 VAL A CA 1
ATOM 713 C C . VAL A 1 93 ? -8.825 -0.008 -1.341 1.00 98.88 93 VAL A C 1
ATOM 715 O O . VAL A 1 93 ? -9.977 0.249 -1.699 1.00 98.88 93 VAL A O 1
ATOM 718 N N . PHE A 1 94 ? -8.466 -1.200 -0.881 1.00 98.88 94 PHE A N 1
ATOM 719 C CA . PHE A 1 94 ? -9.386 -2.322 -0.735 1.00 98.88 94 PHE A CA 1
ATOM 720 C C . PHE A 1 94 ? -9.732 -2.553 0.736 1.00 98.88 94 PHE A C 1
ATOM 722 O O . PHE A 1 94 ? -8.914 -2.341 1.633 1.00 98.88 94 PHE A O 1
ATOM 729 N N . ALA A 1 95 ? -10.943 -3.042 0.988 1.00 98.62 95 ALA A N 1
ATOM 730 C CA . ALA A 1 95 ? -11.272 -3.684 2.254 1.00 98.62 95 ALA A CA 1
ATOM 731 C C . ALA A 1 95 ? -10.466 -4.982 2.403 1.00 98.62 95 ALA A C 1
ATOM 733 O O . ALA A 1 95 ? -10.222 -5.668 1.409 1.00 98.62 95 ALA A O 1
ATOM 734 N N . ASP A 1 96 ? -10.107 -5.358 3.629 1.00 98.50 96 ASP A N 1
ATOM 735 C CA . ASP A 1 96 ? -9.568 -6.694 3.882 1.00 98.50 96 ASP A CA 1
ATOM 736 C C . ASP A 1 96 ? -10.618 -7.796 3.637 1.00 98.50 96 ASP A C 1
ATOM 738 O O . ASP A 1 96 ? -11.791 -7.667 4.005 1.00 98.50 96 ASP A O 1
ATOM 742 N N . ALA A 1 97 ? -10.177 -8.900 3.031 1.00 97.50 97 ALA A N 1
ATOM 743 C CA . ALA A 1 97 ? -10.956 -10.115 2.810 1.00 97.50 97 ALA A CA 1
ATOM 744 C C . ALA A 1 97 ? -10.268 -11.359 3.401 1.00 97.50 97 ALA A C 1
ATOM 746 O O . ALA A 1 97 ? -10.247 -12.423 2.782 1.00 97.50 97 ALA A O 1
ATOM 747 N N . GLY A 1 98 ? -9.740 -11.246 4.624 1.00 93.31 98 GLY A N 1
ATOM 748 C CA . GLY A 1 98 ? -9.107 -12.355 5.336 1.00 93.31 98 GLY A CA 1
ATOM 749 C C . GLY A 1 98 ? -7.621 -12.506 5.025 1.00 93.31 98 GLY A C 1
ATOM 750 O O . GLY A 1 98 ? -7.156 -13.633 4.859 1.00 93.31 98 GLY A O 1
ATOM 751 N N . GLY A 1 99 ? -6.889 -11.391 4.956 1.00 93.50 99 GLY A N 1
ATOM 752 C CA . GLY A 1 99 ? -5.461 -11.377 4.636 1.00 93.50 99 GLY A CA 1
ATOM 753 C C . GLY A 1 99 ? -5.169 -11.263 3.138 1.00 93.50 99 GLY A C 1
ATOM 754 O O . GLY A 1 99 ? -4.120 -11.715 2.686 1.00 93.50 99 GLY A O 1
ATOM 755 N N . ALA A 1 100 ? -6.101 -10.690 2.373 1.00 96.50 100 ALA A N 1
ATOM 756 C CA . ALA A 1 100 ? -5.924 -10.330 0.968 1.00 96.50 100 ALA A CA 1
ATOM 757 C C . ALA A 1 100 ? -6.883 -9.184 0.575 1.00 96.50 100 ALA A C 1
ATOM 759 O O . ALA A 1 100 ? -7.910 -8.996 1.243 1.00 96.50 100 ALA A O 1
ATOM 760 N N . PRO A 1 101 ? -6.613 -8.454 -0.526 1.00 98.75 101 PRO A N 1
ATOM 761 C CA . PRO A 1 101 ? -7.504 -7.420 -1.040 1.00 98.75 101 PRO A CA 1
ATOM 762 C C . PRO A 1 101 ? -8.900 -7.955 -1.386 1.00 98.75 101 PRO A C 1
ATOM 764 O O . PRO A 1 101 ? -9.051 -8.931 -2.126 1.00 98.75 101 PRO A O 1
ATOM 767 N N . GLY A 1 102 ? -9.923 -7.288 -0.854 1.00 98.31 102 GLY A N 1
ATOM 768 C CA . GLY A 1 102 ? -11.338 -7.559 -1.079 1.00 98.31 102 GLY A CA 1
ATOM 769 C C . GLY A 1 102 ? -12.010 -6.529 -1.984 1.00 98.31 102 GLY A C 1
ATOM 770 O O . GLY A 1 102 ? -11.546 -6.234 -3.081 1.00 98.31 102 GLY A O 1
ATOM 771 N N . ALA A 1 103 ? -13.149 -5.998 -1.532 1.00 98.12 103 ALA A N 1
ATOM 772 C CA . ALA A 1 103 ? -13.896 -4.983 -2.272 1.00 98.12 103 ALA A CA 1
ATOM 773 C C . ALA A 1 103 ? -13.131 -3.651 -2.334 1.00 98.12 103 ALA A C 1
ATOM 775 O O . ALA A 1 103 ? -12.565 -3.211 -1.333 1.00 98.12 103 ALA A O 1
ATOM 776 N N . GLU A 1 104 ? -13.173 -2.985 -3.485 1.00 98.44 104 GLU A N 1
ATOM 777 C CA . GLU A 1 104 ? -12.611 -1.647 -3.669 1.00 98.44 104 GLU A CA 1
ATOM 778 C C . GLU A 1 104 ? -13.432 -0.613 -2.887 1.00 98.44 104 GLU A C 1
ATOM 780 O O . GLU A 1 104 ? -14.644 -0.481 -3.068 1.00 98.44 104 GLU A O 1
ATOM 785 N N . ILE A 1 105 ? -12.767 0.115 -1.994 1.00 98.31 105 ILE A N 1
ATOM 786 C CA . ILE A 1 105 ? -13.329 1.253 -1.252 1.00 98.31 105 ILE A CA 1
ATOM 787 C C . ILE A 1 105 ? -13.064 2.549 -2.017 1.00 98.31 105 ILE A C 1
ATOM 789 O O . ILE A 1 105 ? -13.875 3.475 -1.995 1.00 98.31 105 ILE A O 1
ATOM 793 N N . PHE A 1 106 ? -11.913 2.609 -2.679 1.00 98.56 106 PHE A N 1
ATOM 794 C CA . PHE A 1 106 ? -11.464 3.725 -3.490 1.00 98.56 106 PHE A CA 1
ATOM 795 C C . PHE A 1 106 ? -10.627 3.187 -4.644 1.00 98.56 106 PHE A C 1
ATOM 797 O O . PHE A 1 106 ? -9.786 2.326 -4.410 1.00 98.56 106 PHE A O 1
ATOM 804 N N . ALA A 1 107 ? -10.825 3.725 -5.843 1.00 98.25 107 ALA A N 1
ATOM 805 C CA . ALA A 1 107 ? -9.983 3.486 -7.007 1.00 98.25 107 ALA A CA 1
ATOM 806 C C . ALA A 1 107 ? -9.943 4.768 -7.844 1.00 98.25 107 ALA A C 1
ATOM 808 O O . ALA A 1 107 ? -10.996 5.321 -8.179 1.00 98.25 107 ALA A O 1
ATOM 809 N N . ALA A 1 108 ? -8.748 5.259 -8.160 1.00 98.06 108 ALA A N 1
ATOM 810 C CA . ALA A 1 108 ? -8.572 6.416 -9.029 1.00 98.06 108 ALA A CA 1
ATOM 811 C C . ALA A 1 108 ? -7.198 6.404 -9.701 1.00 98.06 108 ALA A C 1
ATOM 813 O O . ALA A 1 108 ? -6.215 5.952 -9.114 1.00 98.06 108 ALA A O 1
ATOM 814 N N . THR A 1 109 ? -7.125 6.993 -10.893 1.00 97.75 109 THR A N 1
ATOM 815 C CA . THR A 1 109 ? -5.857 7.418 -11.489 1.00 97.75 109 THR A CA 1
ATOM 816 C C . THR A 1 109 ? -5.542 8.826 -10.995 1.00 97.75 109 THR A C 1
ATOM 818 O O . THR A 1 109 ? -6.307 9.765 -11.224 1.00 97.75 109 THR A O 1
ATOM 821 N N . LEU A 1 110 ? -4.430 8.970 -10.283 1.00 96.88 110 LEU A N 1
ATOM 822 C CA . LEU A 1 110 ? -4.012 10.196 -9.614 1.00 96.88 110 LEU A CA 1
ATOM 823 C C . LEU A 1 110 ? -2.759 10.758 -10.281 1.00 96.88 110 LEU A C 1
ATOM 825 O O . LEU A 1 110 ? -1.899 10.011 -10.745 1.00 96.88 110 LEU A O 1
ATOM 829 N N . THR A 1 111 ? -2.647 12.084 -10.313 1.00 94.81 111 THR A N 1
ATOM 830 C CA . THR A 1 111 ? -1.445 12.767 -10.800 1.00 94.81 111 THR A CA 1
ATOM 831 C C . THR A 1 111 ? -0.525 13.087 -9.631 1.00 94.81 111 THR A C 1
ATOM 833 O O . THR A 1 111 ? -0.955 13.706 -8.659 1.00 94.81 111 THR A O 1
ATOM 836 N N . GLY A 1 112 ? 0.743 12.705 -9.739 1.00 87.69 112 GLY A N 1
ATOM 837 C CA . GLY A 1 112 ? 1.774 12.979 -8.740 1.00 87.69 112 GLY A CA 1
ATOM 838 C C . GLY A 1 112 ? 3.168 12.936 -9.370 1.00 87.69 112 GLY A C 1
ATOM 839 O O . GLY A 1 112 ? 3.317 12.319 -10.422 1.00 87.69 112 GLY A O 1
ATOM 840 N N . PRO A 1 113 ? 4.169 13.609 -8.778 1.00 80.69 113 PRO A N 1
ATOM 841 C CA . PRO A 1 113 ? 5.551 13.550 -9.265 1.00 80.69 113 PRO A CA 1
ATOM 842 C C . PRO A 1 113 ? 6.122 12.130 -9.126 1.00 80.69 113 PRO A C 1
ATOM 844 O O . PRO A 1 113 ? 5.668 11.387 -8.249 1.00 80.69 113 PRO A O 1
ATOM 847 N N . GLY A 1 114 ? 7.130 11.765 -9.929 1.00 68.44 114 GLY A N 1
ATOM 848 C CA . GLY A 1 114 ? 7.685 10.411 -9.859 1.00 68.44 114 GLY A CA 1
ATOM 849 C C . GLY A 1 114 ? 9.101 10.228 -10.398 1.00 68.44 114 GLY A C 1
ATOM 850 O O . GLY A 1 114 ? 9.302 10.061 -11.594 1.00 68.44 114 GLY A O 1
ATOM 851 N N . TYR A 1 115 ? 10.058 10.080 -9.482 1.00 67.62 115 TYR A N 1
ATOM 852 C CA . TYR A 1 115 ? 11.235 9.231 -9.685 1.00 67.62 115 TYR A CA 1
ATOM 853 C C . TYR A 1 115 ? 11.467 8.416 -8.423 1.00 67.62 115 TYR A C 1
ATOM 855 O O . TYR A 1 115 ? 11.431 8.990 -7.336 1.00 67.62 115 TYR A O 1
ATOM 863 N N . ASP A 1 116 ? 11.691 7.114 -8.610 1.00 80.75 116 ASP A N 1
ATOM 864 C CA . ASP A 1 116 ? 11.889 6.057 -7.611 1.00 80.75 116 ASP A CA 1
ATOM 865 C C . ASP A 1 116 ? 10.790 5.991 -6.535 1.00 80.75 116 ASP A C 1
ATOM 867 O O . ASP A 1 116 ? 9.970 5.074 -6.564 1.00 80.75 116 ASP A O 1
ATOM 871 N N . ASP A 1 117 ? 10.689 7.015 -5.687 1.00 91.56 117 ASP A N 1
ATOM 872 C CA . ASP A 1 117 ? 9.869 7.085 -4.479 1.00 91.56 117 ASP A CA 1
ATOM 873 C C . ASP A 1 117 ? 8.769 8.175 -4.561 1.00 91.56 117 ASP A C 1
ATOM 875 O O . ASP A 1 117 ? 8.860 9.224 -3.902 1.00 91.56 117 ASP A O 1
ATOM 879 N N . PRO A 1 118 ? 7.714 8.007 -5.382 1.00 93.19 118 PRO A N 1
ATOM 880 C CA . PRO A 1 118 ? 6.654 9.005 -5.520 1.00 93.19 118 PRO A CA 1
ATOM 881 C C . PRO A 1 118 ? 5.925 9.283 -4.197 1.00 93.19 118 PRO A C 1
ATOM 883 O O . PRO A 1 118 ? 5.532 8.377 -3.461 1.00 93.19 118 PRO A O 1
ATOM 886 N N . THR A 1 119 ? 5.647 10.563 -3.932 1.00 94.94 119 THR A N 1
ATOM 887 C CA . THR A 1 119 ? 4.626 10.971 -2.953 1.00 94.94 119 THR A CA 1
ATOM 888 C C . THR A 1 119 ? 3.341 11.317 -3.694 1.00 94.94 119 THR A C 1
ATOM 890 O O . THR A 1 119 ? 3.180 12.421 -4.218 1.00 94.94 119 THR A O 1
ATOM 893 N N . ILE A 1 120 ? 2.424 10.355 -3.749 1.00 96.06 120 ILE A N 1
ATOM 894 C CA . ILE A 1 120 ? 1.178 10.441 -4.507 1.00 96.06 120 ILE A CA 1
ATOM 895 C C . ILE A 1 120 ? 0.120 11.164 -3.659 1.00 96.06 120 ILE A C 1
ATOM 897 O O . ILE A 1 120 ? -0.164 10.722 -2.541 1.00 96.06 120 ILE A O 1
ATOM 901 N N . PRO A 1 121 ? -0.493 12.256 -4.153 1.00 95.94 121 PRO A N 1
ATOM 902 C CA . PRO A 1 121 ? -1.574 12.933 -3.446 1.00 95.94 121 PRO A CA 1
ATOM 903 C C . PRO A 1 121 ? -2.861 12.101 -3.509 1.00 95.94 121 PRO A C 1
ATOM 905 O O . PRO A 1 121 ? -3.435 11.898 -4.578 1.00 95.94 121 PRO A O 1
ATOM 908 N N . LEU A 1 122 ? -3.349 11.654 -2.354 1.00 96.00 122 LEU A N 1
ATOM 909 C CA . LEU A 1 122 ? -4.564 10.856 -2.224 1.00 96.00 122 LEU A CA 1
ATOM 910 C C . LEU A 1 122 ? -5.775 11.775 -2.085 1.00 96.00 122 LEU A C 1
ATOM 912 O O . LEU A 1 122 ? -6.154 12.196 -0.994 1.00 96.00 122 LEU A O 1
ATOM 916 N N . THR A 1 123 ? -6.397 12.102 -3.216 1.00 90.94 123 THR A N 1
ATOM 917 C CA . THR A 1 123 ? -7.604 12.935 -3.225 1.00 90.94 123 THR A CA 1
ATOM 918 C C . THR A 1 123 ? -8.862 12.072 -3.151 1.00 90.94 123 THR A C 1
ATOM 920 O O . THR A 1 123 ? -8.967 11.052 -3.823 1.00 90.94 123 THR A O 1
ATOM 923 N N . ALA A 1 124 ? -9.830 12.488 -2.331 1.00 92.38 124 ALA A N 1
ATOM 924 C CA . ALA A 1 124 ? -11.156 11.870 -2.224 1.00 92.38 124 ALA A CA 1
ATOM 925 C C . ALA A 1 124 ? -11.212 10.406 -1.728 1.00 92.38 124 ALA A C 1
ATOM 927 O O . ALA A 1 124 ? -12.253 9.762 -1.873 1.00 92.38 124 ALA A O 1
ATOM 928 N N . VAL A 1 125 ? -10.159 9.891 -1.079 1.00 96.00 125 VAL A N 1
ATOM 929 C CA . VAL A 1 125 ? -10.258 8.621 -0.337 1.00 96.00 125 VAL A CA 1
ATOM 930 C C . VAL A 1 125 ? -11.300 8.784 0.781 1.00 96.00 125 VAL A C 1
ATOM 932 O O . VAL A 1 125 ? -11.198 9.741 1.554 1.00 96.00 125 VAL A O 1
ATOM 935 N N . PRO A 1 126 ? -12.311 7.904 0.901 1.00 97.19 126 PRO A N 1
ATOM 936 C CA . PRO A 1 126 ? -13.275 7.975 1.995 1.00 97.19 126 PRO A CA 1
ATOM 937 C C . PRO A 1 126 ? -12.598 7.867 3.366 1.00 97.19 126 PRO A C 1
ATOM 939 O O . PRO A 1 126 ? -11.601 7.164 3.516 1.00 97.19 126 PRO A O 1
ATOM 942 N N . THR A 1 127 ? -13.167 8.508 4.391 1.00 97.62 127 THR A N 1
ATOM 943 C CA . THR A 1 127 ? -12.664 8.369 5.764 1.00 97.62 127 THR A CA 1
ATOM 944 C C . THR A 1 127 ? -12.715 6.906 6.208 1.00 97.62 127 THR A C 1
ATOM 946 O O . THR A 1 127 ? -13.791 6.309 6.327 1.00 97.62 127 THR A O 1
ATOM 949 N N . LEU A 1 128 ? -11.549 6.344 6.502 1.00 98.19 128 LEU A N 1
ATOM 950 C CA . LEU A 1 128 ? -11.390 4.954 6.892 1.00 98.19 128 LEU A CA 1
ATOM 951 C C . LEU A 1 128 ? -11.739 4.775 8.370 1.00 98.19 128 LEU A C 1
ATOM 953 O O . LEU A 1 128 ? -11.301 5.531 9.241 1.00 98.19 128 LEU A O 1
ATOM 957 N N . GLN A 1 129 ? -12.558 3.765 8.647 1.00 97.56 129 GLN A N 1
ATOM 958 C CA . GLN A 1 129 ? -12.914 3.341 10.003 1.00 97.56 129 GLN A CA 1
ATOM 959 C C . GLN A 1 129 ? -11.843 2.395 10.567 1.00 97.56 129 GLN A C 1
ATOM 961 O O . GLN A 1 129 ? -11.066 1.860 9.775 1.00 97.56 129 GLN A O 1
ATOM 966 N N . PRO A 1 130 ? -11.813 2.117 11.886 1.00 97.25 130 PRO A N 1
ATOM 967 C CA . PRO A 1 130 ? -10.913 1.107 12.431 1.00 97.25 130 PRO A CA 1
ATOM 968 C C . PRO A 1 130 ? -11.023 -0.228 11.692 1.00 97.25 130 PRO A C 1
ATOM 970 O O . PRO A 1 130 ? -12.128 -0.756 11.535 1.00 97.25 130 PRO A O 1
ATOM 973 N N . GLY A 1 131 ? -9.888 -0.785 11.281 1.00 96.81 131 GLY A N 1
ATOM 974 C CA . GLY A 1 131 ? -9.838 -2.010 10.489 1.00 96.81 131 GLY A CA 1
ATOM 975 C C . GLY A 1 131 ? -8.580 -2.114 9.635 1.00 96.81 131 GLY A C 1
ATOM 976 O O . GLY A 1 131 ? -7.797 -1.169 9.549 1.00 96.81 131 GLY A O 1
ATOM 977 N N . THR A 1 132 ? -8.407 -3.278 9.020 1.00 98.44 132 THR A N 1
ATOM 978 C CA . THR A 1 132 ? -7.333 -3.552 8.062 1.00 98.44 132 THR A CA 1
ATOM 979 C C . THR A 1 132 ? -7.820 -3.259 6.647 1.00 98.44 132 THR A C 1
ATOM 981 O O . THR A 1 132 ? -8.957 -3.585 6.287 1.00 98.44 132 THR A O 1
ATOM 984 N N . TYR A 1 133 ? -6.954 -2.634 5.863 1.00 98.81 133 TYR A N 1
ATOM 985 C CA . TYR A 1 133 ? -7.170 -2.260 4.472 1.00 98.81 133 TYR A CA 1
ATOM 986 C C . TYR A 1 133 ? -5.934 -2.625 3.663 1.00 98.81 133 TYR A C 1
ATOM 988 O O . TYR A 1 133 ? -4.862 -2.793 4.231 1.00 98.81 133 TYR A O 1
ATOM 996 N N . TRP A 1 134 ? -6.082 -2.699 2.345 1.00 98.88 134 TRP A N 1
ATOM 997 C CA . TRP A 1 134 ? -4.973 -2.951 1.430 1.00 98.88 134 TRP A CA 1
ATOM 998 C C . TRP A 1 134 ? -4.774 -1.757 0.510 1.00 98.88 134 TRP A C 1
ATOM 1000 O O . TRP A 1 134 ? -5.742 -1.255 -0.063 1.00 98.88 134 TRP A O 1
ATOM 1010 N N . LEU A 1 135 ? -3.532 -1.318 0.352 1.00 98.88 135 LEU A N 1
ATOM 1011 C CA . LEU A 1 135 ? -3.127 -0.311 -0.614 1.00 98.88 135 LEU A CA 1
ATOM 1012 C C . LEU A 1 135 ? -2.555 -1.013 -1.847 1.00 98.88 135 LEU A C 1
ATOM 1014 O O . LEU A 1 135 ? -1.559 -1.720 -1.747 1.00 98.88 135 LEU A O 1
ATOM 1018 N N . GLY A 1 136 ? -3.170 -0.801 -3.006 1.00 98.75 136 GLY A N 1
ATOM 1019 C CA . GLY A 1 136 ? -2.598 -1.139 -4.306 1.00 98.75 136 GLY A CA 1
ATOM 1020 C C . GLY A 1 136 ? -2.144 0.124 -5.030 1.00 98.75 136 GLY A C 1
ATOM 1021 O O . GLY A 1 136 ? -2.909 1.086 -5.118 1.00 98.75 136 GLY A O 1
ATOM 1022 N N . VAL A 1 137 ? -0.925 0.109 -5.564 1.00 98.31 137 VAL A N 1
ATOM 1023 C CA . VAL A 1 137 ? -0.340 1.215 -6.332 1.00 98.31 137 VAL A CA 1
ATOM 1024 C C . VAL A 1 137 ? 0.282 0.655 -7.595 1.00 98.31 137 VAL A C 1
ATOM 1026 O O . VAL A 1 137 ? 1.064 -0.290 -7.538 1.00 98.31 137 VAL A O 1
ATOM 1029 N N . GLN A 1 138 ? -0.072 1.241 -8.730 1.00 97.06 138 GLN A N 1
ATOM 1030 C CA . GLN A 1 138 ? 0.384 0.832 -10.047 1.00 97.06 138 GLN A CA 1
ATOM 1031 C C . GLN A 1 138 ? 0.733 2.077 -10.867 1.00 97.06 138 GLN A C 1
ATOM 1033 O O . GLN A 1 138 ? -0.087 2.988 -10.998 1.00 97.06 138 GLN A O 1
ATOM 1038 N N . ALA A 1 139 ? 1.953 2.133 -11.396 1.00 97.06 139 ALA A N 1
ATOM 1039 C CA . ALA A 1 139 ? 2.377 3.195 -12.305 1.00 97.06 139 ALA A CA 1
ATOM 1040 C C . ALA A 1 139 ? 1.583 3.117 -13.615 1.00 97.06 139 ALA A C 1
ATOM 1042 O O . ALA A 1 139 ? 1.390 2.023 -14.130 1.00 97.06 139 ALA A O 1
ATOM 1043 N N . VAL A 1 140 ? 1.150 4.247 -14.173 1.00 97.00 140 VAL A N 1
ATOM 1044 C CA . VAL A 1 140 ? 0.585 4.309 -15.532 1.00 97.00 140 VAL A CA 1
ATOM 1045 C C . VAL A 1 140 ? 1.669 4.848 -16.450 1.00 97.00 140 VAL A C 1
ATOM 1047 O O . VAL A 1 140 ? 1.981 6.042 -16.421 1.00 97.00 140 VAL A O 1
ATOM 1050 N N . LEU A 1 141 ? 2.290 3.954 -17.217 1.00 95.06 141 LEU A N 1
ATOM 1051 C CA . LEU A 1 141 ? 3.510 4.264 -17.953 1.00 95.06 141 LEU A CA 1
ATOM 1052 C C . LEU A 1 141 ? 3.614 3.419 -19.225 1.00 95.06 141 LEU A C 1
ATOM 1054 O O . LEU A 1 141 ? 3.354 2.219 -19.220 1.00 95.06 141 LEU A O 1
ATOM 1058 N N . ALA A 1 142 ? 4.023 4.058 -20.319 1.00 95.50 142 ALA A N 1
ATOM 1059 C CA . ALA A 1 142 ? 4.364 3.369 -21.557 1.00 95.50 142 ALA A CA 1
ATOM 1060 C C . ALA A 1 142 ? 5.566 2.441 -21.342 1.00 95.50 142 ALA A C 1
ATOM 1062 O O . ALA A 1 142 ? 6.499 2.851 -20.671 1.00 95.50 142 ALA A O 1
ATOM 1063 N N . GLY A 1 143 ? 5.591 1.240 -21.925 1.00 94.12 143 GLY A N 1
ATOM 1064 C CA . GLY A 1 143 ? 6.705 0.283 -21.800 1.00 94.12 143 GLY A CA 1
ATOM 1065 C C . GLY A 1 143 ? 7.999 0.722 -22.493 1.00 94.12 143 GLY A C 1
ATOM 1066 O O . GLY A 1 143 ? 9.066 0.143 -22.274 1.00 94.12 143 GLY A O 1
ATOM 1067 N N . GLY A 1 144 ? 7.925 1.774 -23.307 1.00 93.12 144 GLY A N 1
ATOM 1068 C CA . GLY A 1 144 ? 9.076 2.378 -23.961 1.00 93.12 144 GLY A CA 1
ATOM 1069 C C . GLY A 1 144 ? 9.530 1.618 -25.201 1.00 93.12 144 GLY A C 1
ATOM 1070 O O . GLY A 1 144 ? 8.779 0.890 -25.845 1.00 93.12 144 GLY A O 1
ATOM 1071 N N . SER A 1 145 ? 10.790 1.824 -25.573 1.00 90.06 145 SER A N 1
ATOM 1072 C CA . SER A 1 145 ? 11.392 1.174 -26.741 1.00 90.06 145 SER A CA 1
ATOM 1073 C C . SER A 1 145 ? 12.465 0.185 -26.307 1.00 90.06 145 SER A C 1
ATOM 1075 O O . SER A 1 145 ? 12.989 0.281 -25.206 1.00 90.06 145 SER A O 1
ATOM 1077 N N . PHE A 1 146 ? 12.883 -0.725 -27.187 1.00 86.50 146 PHE A N 1
ATOM 1078 C CA . PHE A 1 146 ? 13.958 -1.674 -26.866 1.00 86.50 146 PHE A CA 1
ATOM 1079 C C . PHE A 1 146 ? 15.267 -0.998 -26.398 1.00 86.50 146 PHE A C 1
ATOM 1081 O O . PHE A 1 146 ? 16.018 -1.586 -25.627 1.00 86.50 146 PHE A O 1
ATOM 1088 N N . GLY A 1 147 ? 15.550 0.229 -26.858 1.00 91.38 147 GLY A N 1
ATOM 1089 C CA . GLY A 1 147 ? 16.739 0.991 -26.453 1.00 91.38 147 GLY A CA 1
ATOM 1090 C C . GLY A 1 147 ? 16.576 1.807 -25.168 1.00 91.38 147 GLY A C 1
ATOM 1091 O O . GLY A 1 147 ? 17.577 2.267 -24.628 1.00 91.38 147 GLY A O 1
ATOM 1092 N N . ASP A 1 148 ? 15.342 1.987 -24.697 1.00 92.56 148 ASP A N 1
ATOM 1093 C CA . ASP A 1 148 ? 15.008 2.666 -23.441 1.00 92.56 148 ASP A CA 1
ATOM 1094 C C . ASP A 1 148 ? 13.695 2.074 -22.890 1.00 92.56 148 ASP A C 1
ATOM 1096 O O . ASP A 1 148 ? 12.629 2.696 -23.027 1.00 92.56 148 ASP A O 1
ATOM 1100 N N . PRO A 1 149 ? 13.734 0.824 -22.379 1.00 93.00 149 PRO A N 1
ATOM 1101 C CA . PRO A 1 149 ? 12.569 0.217 -21.750 1.00 93.00 149 PRO A CA 1
ATOM 1102 C C . PRO A 1 149 ? 12.168 1.039 -20.529 1.00 93.00 149 PRO A C 1
ATOM 1104 O O . PRO A 1 149 ? 13.029 1.563 -19.827 1.00 93.00 149 PRO A O 1
ATOM 1107 N N . GLN A 1 150 ? 10.872 1.139 -20.278 1.00 94.12 150 GLN A N 1
ATOM 1108 C CA . GLN A 1 150 ? 10.312 1.916 -19.181 1.00 94.12 150 GLN A CA 1
ATOM 1109 C C . GLN A 1 150 ? 9.509 1.005 -18.260 1.00 94.12 150 GLN A C 1
ATOM 1111 O O . GLN A 1 150 ? 8.551 0.356 -18.695 1.00 94.12 150 GLN A O 1
ATOM 1116 N N . GLN A 1 151 ? 9.892 0.952 -16.988 1.00 94.44 151 GLN A N 1
ATOM 1117 C CA . GLN A 1 151 ? 9.163 0.160 -16.007 1.00 94.44 151 GLN A CA 1
ATOM 1118 C C . GLN A 1 151 ? 9.372 0.679 -14.590 1.00 94.44 151 GLN A C 1
ATOM 1120 O O . GLN A 1 151 ? 10.503 0.933 -14.184 1.00 94.44 151 GLN A O 1
ATOM 1125 N N . TRP A 1 152 ? 8.296 0.763 -13.818 1.00 96.06 152 TRP A N 1
ATOM 1126 C CA . TRP A 1 152 ? 8.357 1.046 -12.391 1.00 96.06 152 TRP A CA 1
ATOM 1127 C C . TRP A 1 152 ? 8.080 -0.208 -11.554 1.00 96.06 152 TRP A C 1
ATOM 1129 O O . TRP A 1 152 ? 7.238 -1.060 -11.880 1.00 96.06 152 TRP A O 1
ATOM 1139 N N . PHE A 1 153 ? 8.808 -0.309 -10.448 1.00 96.31 153 PHE A N 1
ATOM 1140 C CA . PHE A 1 153 ? 8.739 -1.400 -9.491 1.00 96.31 153 PHE A CA 1
ATOM 1141 C C . PHE A 1 153 ? 8.504 -0.832 -8.091 1.00 96.31 153 PHE A C 1
ATOM 1143 O O . PHE A 1 153 ? 9.152 0.135 -7.702 1.00 96.31 153 PHE A O 1
ATOM 1150 N N . TRP A 1 154 ? 7.614 -1.454 -7.319 1.00 97.81 154 TRP A N 1
ATOM 1151 C CA . TRP A 1 154 ? 7.404 -1.125 -5.910 1.00 97.81 154 TRP A CA 1
ATOM 1152 C C . TRP A 1 154 ? 8.466 -1.839 -5.071 1.00 97.81 154 TRP A C 1
ATOM 1154 O O . TRP A 1 154 ? 8.597 -3.065 -5.151 1.00 97.81 154 TRP A O 1
ATOM 1164 N N . ALA A 1 155 ? 9.238 -1.066 -4.310 1.00 97.94 155 ALA A N 1
ATOM 1165 C CA . ALA A 1 155 ? 10.266 -1.568 -3.414 1.00 97.94 155 ALA A CA 1
ATOM 1166 C C . ALA A 1 155 ? 9.671 -2.351 -2.242 1.00 97.94 155 ALA A C 1
ATOM 1168 O O . ALA A 1 155 ? 8.694 -1.942 -1.616 1.00 97.94 155 ALA A O 1
ATOM 1169 N N . GLU A 1 156 ? 10.320 -3.457 -1.920 1.00 98.19 156 GLU A N 1
ATOM 1170 C CA . GLU A 1 156 ? 9.911 -4.394 -0.883 1.00 98.19 156 GLU A CA 1
ATOM 1171 C C . GLU A 1 156 ? 10.357 -3.949 0.509 1.00 98.19 156 GLU A C 1
ATOM 1173 O O . GLU A 1 156 ? 11.219 -3.081 0.648 1.00 98.19 156 GLU A O 1
ATOM 1178 N N . ASN A 1 157 ? 9.808 -4.576 1.543 1.00 97.81 157 ASN A N 1
ATOM 1179 C CA . ASN A 1 157 ? 10.234 -4.395 2.924 1.00 97.81 157 ASN A CA 1
ATOM 1180 C C . ASN A 1 157 ? 10.536 -5.760 3.560 1.00 97.81 157 ASN A C 1
ATOM 1182 O O . ASN A 1 157 ? 9.704 -6.671 3.493 1.00 97.81 157 ASN A O 1
ATOM 1186 N N . ASP A 1 158 ? 11.732 -5.908 4.142 1.00 95.50 158 ASP A N 1
ATOM 1187 C CA . ASP A 1 158 ? 12.177 -7.147 4.796 1.00 95.50 158 ASP A CA 1
ATOM 1188 C C . ASP A 1 158 ? 11.501 -7.409 6.156 1.00 95.50 158 ASP A C 1
ATOM 1190 O O . ASP A 1 158 ? 11.478 -8.548 6.641 1.00 95.50 158 ASP A O 1
ATOM 1194 N N . GLU A 1 159 ? 10.921 -6.381 6.778 1.00 92.50 159 GLU A N 1
ATOM 1195 C CA . GLU A 1 159 ? 10.119 -6.501 7.991 1.00 92.50 159 GLU A CA 1
ATOM 1196 C C . GLU A 1 159 ? 8.651 -6.768 7.642 1.00 92.50 159 GLU A C 1
ATOM 1198 O O . GLU A 1 159 ? 8.061 -6.090 6.809 1.00 92.50 159 GLU A O 1
ATOM 1203 N N . GLN A 1 160 ? 8.043 -7.757 8.306 1.00 93.50 160 GLN A N 1
ATOM 1204 C CA . GLN A 1 160 ? 6.622 -8.058 8.129 1.00 93.50 160 GLN A CA 1
ATOM 1205 C C . GLN A 1 160 ? 5.753 -7.262 9.115 1.00 93.50 160 GLN A C 1
ATOM 1207 O O . GLN A 1 160 ? 5.913 -7.381 10.332 1.00 93.50 160 GLN A O 1
ATOM 1212 N N . SER A 1 161 ? 4.748 -6.568 8.599 1.00 92.44 161 SER A N 1
ATOM 1213 C CA . SER A 1 161 ? 3.690 -5.845 9.285 1.00 92.44 161 SER A CA 1
ATOM 1214 C C . SER A 1 161 ? 2.334 -6.340 8.780 1.00 92.44 161 SER A C 1
ATOM 1216 O O . SER A 1 161 ? 1.851 -5.926 7.739 1.00 92.44 161 SER A O 1
ATOM 1218 N N . GLY A 1 162 ? 1.658 -7.170 9.576 1.00 95.19 162 GLY A N 1
ATOM 1219 C CA . GLY A 1 162 ? 0.349 -7.699 9.192 1.00 95.19 162 GLY A CA 1
ATOM 1220 C C . GLY A 1 162 ? 0.459 -8.921 8.283 1.00 95.19 162 GLY A C 1
ATOM 1221 O O . GLY A 1 162 ? 1.094 -9.922 8.648 1.00 95.19 162 GLY A O 1
ATOM 1222 N N . SER A 1 163 ? -0.256 -8.891 7.164 1.00 97.50 163 SER A N 1
ATOM 1223 C CA . SER A 1 163 ? -0.246 -9.967 6.171 1.00 97.50 163 SER A CA 1
ATOM 1224 C C . SER A 1 163 ? 0.972 -9.829 5.259 1.00 97.50 163 SER A C 1
ATOM 1226 O O . SER A 1 163 ? 1.698 -8.858 5.334 1.00 97.50 163 SER A O 1
ATOM 1228 N N . ARG A 1 164 ? 1.254 -10.845 4.437 1.00 98.06 164 ARG A N 1
ATOM 1229 C CA . ARG A 1 164 ? 2.294 -10.714 3.406 1.00 98.06 164 ARG A CA 1
ATOM 1230 C C . ARG A 1 164 ? 1.717 -9.977 2.206 1.00 98.06 164 ARG A C 1
ATOM 1232 O O . ARG A 1 164 ? 0.602 -10.314 1.792 1.00 98.06 164 ARG A O 1
ATOM 1239 N N . ALA A 1 165 ? 2.524 -9.134 1.574 1.00 98.56 165 ALA A N 1
ATOM 1240 C CA . ALA A 1 165 ? 2.174 -8.479 0.325 1.00 98.56 165 ALA A CA 1
ATOM 1241 C C . ALA A 1 165 ? 1.693 -9.483 -0.733 1.00 98.56 165 ALA A C 1
ATOM 1243 O O . ALA A 1 165 ? 2.199 -10.609 -0.889 1.00 98.56 165 ALA A O 1
ATOM 1244 N N . VAL A 1 166 ? 0.712 -9.045 -1.514 1.00 98.75 166 VAL A N 1
ATOM 1245 C CA . VAL A 1 166 ? 0.140 -9.810 -2.617 1.00 98.75 166 VAL A CA 1
ATOM 1246 C C . VAL A 1 166 ? 0.440 -9.147 -3.948 1.00 98.75 166 VAL A C 1
ATOM 1248 O O . VAL A 1 166 ? 0.747 -7.959 -4.045 1.00 98.75 166 VAL A O 1
ATOM 1251 N N . TRP A 1 167 ? 0.338 -9.938 -5.003 1.00 98.69 167 TRP A N 1
ATOM 1252 C CA . TRP A 1 167 ? 0.593 -9.498 -6.358 1.00 98.69 167 TRP A CA 1
ATOM 1253 C C . TRP A 1 167 ? -0.347 -10.193 -7.337 1.00 98.69 167 TRP A C 1
ATOM 1255 O O . TRP A 1 167 ? -0.788 -11.323 -7.100 1.00 98.69 167 TRP A O 1
ATOM 1265 N N . ARG A 1 168 ? -0.667 -9.508 -8.434 1.00 98.44 168 ARG A N 1
ATOM 1266 C CA . ARG A 1 168 ? -1.403 -10.074 -9.567 1.00 98.44 168 ARG A CA 1
ATOM 1267 C C . ARG A 1 168 ? -0.866 -9.544 -10.893 1.00 98.44 168 ARG A C 1
ATOM 1269 O O . ARG A 1 168 ? -0.490 -8.382 -10.980 1.00 98.44 168 ARG A O 1
ATOM 1276 N N . ASN A 1 169 ? -0.937 -10.377 -11.923 1.00 98.25 169 ASN A N 1
ATOM 1277 C CA . ASN A 1 169 ? -0.782 -10.051 -13.336 1.00 98.25 169 ASN A CA 1
ATOM 1278 C C . ASN A 1 169 ? -1.919 -10.741 -14.108 1.00 98.25 169 ASN A C 1
ATOM 1280 O O . ASN A 1 169 ? -1.780 -11.898 -14.516 1.00 98.25 169 ASN A O 1
ATOM 1284 N N . PRO A 1 170 ? -3.078 -10.069 -14.255 1.00 97.62 170 PRO A N 1
ATOM 1285 C CA . PRO A 1 170 ? -4.279 -10.651 -14.860 1.00 97.62 170 PRO A CA 1
ATOM 1286 C C . PRO A 1 170 ? -4.064 -11.173 -16.283 1.00 97.62 170 PRO A C 1
ATOM 1288 O O . PRO A 1 170 ? -4.658 -12.180 -16.663 1.00 97.62 170 PRO A O 1
ATOM 1291 N N . GLY A 1 171 ? -3.203 -10.503 -17.051 1.00 96.38 171 GLY A N 1
ATOM 1292 C CA . GLY A 1 171 ? -2.881 -10.868 -18.427 1.00 96.38 171 GLY A CA 1
ATOM 1293 C C . GLY A 1 171 ? -1.965 -12.088 -18.576 1.00 96.38 171 GLY A C 1
ATOM 1294 O O . GLY A 1 171 ? -1.883 -12.658 -19.661 1.00 96.38 171 GLY A O 1
ATOM 1295 N N . GLY A 1 172 ? -1.311 -12.527 -17.494 1.00 95.88 172 GLY A N 1
ATOM 1296 C CA . GLY A 1 172 ? -0.515 -13.756 -17.451 1.00 95.88 172 GLY A CA 1
ATOM 1297 C C . GLY A 1 172 ? 0.785 -13.741 -18.262 1.00 95.88 172 GLY A C 1
ATOM 1298 O O . GLY A 1 172 ? 1.339 -14.808 -18.522 1.00 95.88 172 GLY A O 1
ATOM 1299 N N . GLY A 1 173 ? 1.277 -12.568 -18.660 1.00 94.81 173 GLY A N 1
ATOM 1300 C CA . GLY A 1 173 ? 2.546 -12.397 -19.368 1.00 94.81 173 GLY A CA 1
ATOM 1301 C C . GLY A 1 173 ? 3.782 -12.649 -18.499 1.00 94.81 173 GLY A C 1
ATOM 1302 O O . GLY A 1 173 ? 4.861 -12.890 -19.035 1.00 94.81 173 GLY A O 1
ATOM 1303 N N . ILE A 1 174 ? 3.643 -12.637 -17.171 1.00 93.62 174 ILE A N 1
ATOM 1304 C CA . ILE A 1 174 ? 4.729 -12.891 -16.215 1.00 93.62 174 ILE A CA 1
ATOM 1305 C C . ILE A 1 174 ? 4.552 -14.287 -15.602 1.00 93.62 174 ILE A C 1
ATOM 1307 O O . ILE A 1 174 ? 3.454 -14.668 -15.197 1.00 93.62 174 ILE A O 1
ATOM 1311 N N . SER A 1 175 ? 5.642 -15.060 -15.538 1.00 89.25 175 SER A N 1
ATOM 1312 C CA . SER A 1 175 ? 5.641 -16.434 -15.024 1.00 89.25 175 SER A CA 1
ATOM 1313 C C . SER A 1 175 ? 6.292 -16.533 -13.635 1.00 89.25 175 SER A C 1
ATOM 1315 O O . SER A 1 175 ? 7.406 -16.032 -13.476 1.00 89.25 175 SER A O 1
ATOM 1317 N N . PRO A 1 176 ? 5.704 -17.285 -12.680 1.00 91.62 176 PRO A N 1
ATOM 1318 C CA . PRO A 1 176 ? 4.417 -17.985 -12.768 1.00 91.62 176 PRO A CA 1
ATOM 1319 C C . PRO A 1 176 ? 3.217 -17.030 -12.856 1.00 91.62 176 PRO A C 1
ATOM 1321 O O . PRO A 1 176 ? 3.191 -15.973 -12.235 1.00 91.62 176 PRO A O 1
ATOM 1324 N N . SER A 1 177 ? 2.203 -17.429 -13.628 1.00 89.56 177 SER A N 1
ATOM 1325 C CA . SER A 1 177 ? 1.007 -16.607 -13.820 1.00 89.56 177 SER A CA 1
ATOM 1326 C C . SER A 1 177 ? 0.207 -16.503 -12.519 1.00 89.56 177 SER A C 1
ATOM 1328 O O . SER A 1 177 ? -0.258 -17.511 -11.983 1.00 89.56 177 SER A O 1
ATOM 1330 N N . CYS A 1 178 ? 0.013 -15.273 -12.044 1.00 97.50 178 CYS A N 1
ATOM 1331 C CA . CYS A 1 178 ? -0.860 -14.942 -10.921 1.00 97.50 178 CYS A CA 1
ATOM 1332 C C . CYS A 1 178 ? -2.015 -14.055 -11.403 1.00 97.50 178 CYS A C 1
ATOM 1334 O O . CYS A 1 178 ? -1.973 -12.841 -11.212 1.00 97.50 178 CYS A O 1
ATOM 1336 N N . PRO A 1 179 ? -3.063 -14.618 -12.031 1.00 97.12 179 PRO A N 1
ATOM 1337 C CA . PRO A 1 179 ? -4.150 -13.818 -12.600 1.00 97.12 179 PRO A CA 1
ATOM 1338 C C . PRO A 1 179 ? -5.009 -13.119 -11.532 1.00 97.12 179 PRO A C 1
ATOM 1340 O O . PRO A 1 179 ? -5.711 -12.150 -11.817 1.00 97.12 179 PRO A O 1
ATOM 1343 N N . THR A 1 180 ? -4.950 -13.597 -10.290 1.00 97.56 180 THR A N 1
ATOM 1344 C CA . THR A 1 180 ? -5.611 -13.020 -9.116 1.00 97.56 180 THR A CA 1
ATOM 1345 C C . THR A 1 180 ? -4.586 -12.720 -8.034 1.00 97.56 180 THR A C 1
ATOM 1347 O O . THR A 1 180 ? -3.507 -13.317 -8.028 1.00 97.56 180 THR A O 1
ATOM 1350 N N . PHE A 1 181 ? -4.946 -11.849 -7.085 1.00 98.44 181 PHE A N 1
ATOM 1351 C CA . PHE A 1 181 ? -4.093 -11.566 -5.933 1.00 98.44 181 PHE A CA 1
ATOM 1352 C C . PHE A 1 181 ? -3.681 -12.859 -5.236 1.00 98.44 181 PHE A C 1
ATOM 1354 O O . PHE A 1 181 ? -4.514 -13.646 -4.789 1.00 98.44 181 PHE A O 1
ATOM 1361 N N . THR A 1 182 ? -2.376 -13.066 -5.200 1.00 98.31 182 THR A N 1
ATOM 1362 C CA . THR A 1 182 ? -1.705 -14.223 -4.621 1.00 98.31 182 THR A CA 1
ATOM 1363 C C . THR A 1 182 ? -0.492 -13.692 -3.867 1.00 98.31 182 THR A C 1
ATOM 1365 O O . THR A 1 182 ? 0.028 -12.636 -4.222 1.00 98.31 182 THR A O 1
ATOM 1368 N N . THR A 1 183 ? -0.034 -14.378 -2.817 1.00 98.00 183 THR A N 1
ATOM 1369 C CA . THR A 1 183 ? 1.177 -13.964 -2.090 1.00 98.00 183 THR A CA 1
ATOM 1370 C C . THR A 1 183 ? 2.327 -13.724 -3.065 1.00 98.00 183 THR A C 1
ATOM 1372 O O . THR A 1 183 ? 2.678 -14.605 -3.850 1.00 98.00 183 THR A O 1
ATOM 1375 N N . ARG A 1 184 ? 2.917 -12.532 -3.005 1.00 97.81 184 ARG A N 1
ATOM 1376 C CA . ARG A 1 184 ? 3.865 -12.010 -3.996 1.00 97.81 184 ARG A CA 1
ATOM 1377 C C . ARG A 1 184 ? 5.048 -12.940 -4.263 1.00 97.81 184 ARG A C 1
ATOM 1379 O O . ARG A 1 184 ? 5.355 -13.219 -5.417 1.00 97.81 184 ARG A O 1
ATOM 1386 N N . SER A 1 185 ? 5.621 -13.527 -3.214 1.00 96.38 185 SER A N 1
ATOM 1387 C CA . SER A 1 185 ? 6.740 -14.477 -3.313 1.00 96.38 185 SER A CA 1
ATOM 1388 C C . SER A 1 185 ? 6.402 -15.790 -4.038 1.00 96.38 185 SER A C 1
ATOM 1390 O O . SER A 1 185 ? 7.301 -16.531 -4.421 1.00 96.38 185 SER A O 1
ATOM 1392 N N . ALA A 1 186 ? 5.117 -16.126 -4.190 1.00 96.31 186 ALA A N 1
ATOM 1393 C CA . ALA A 1 186 ? 4.679 -17.261 -5.003 1.00 96.31 186 ALA A CA 1
ATOM 1394 C C . ALA A 1 186 ? 4.536 -16.889 -6.490 1.00 96.31 186 ALA A C 1
ATOM 1396 O O . ALA A 1 186 ? 4.580 -17.772 -7.343 1.00 96.31 186 ALA A O 1
ATOM 1397 N N . CYS A 1 187 ? 4.376 -15.597 -6.788 1.00 96.75 187 CYS A N 1
ATOM 1398 C CA . CYS A 1 187 ? 4.252 -15.052 -8.139 1.00 96.75 187 CYS A CA 1
ATOM 1399 C C . CYS A 1 187 ? 5.593 -14.647 -8.740 1.00 96.75 187 CYS A C 1
ATOM 1401 O O . CYS A 1 187 ? 5.784 -14.746 -9.945 1.00 96.75 187 CYS A O 1
ATOM 1403 N N . LEU A 1 188 ? 6.516 -14.179 -7.903 1.00 95.50 188 LEU A N 1
ATOM 1404 C CA . LEU A 1 188 ? 7.787 -13.614 -8.323 1.00 95.50 188 LEU A CA 1
ATOM 1405 C C . LEU A 1 188 ? 8.914 -14.361 -7.599 1.00 95.50 188 LEU A C 1
ATOM 1407 O O . LEU A 1 188 ? 9.063 -14.283 -6.380 1.00 95.50 188 LEU A O 1
ATOM 1411 N N . SER A 1 189 ? 9.693 -15.143 -8.347 1.00 92.25 189 SER A N 1
ATOM 1412 C CA . SER A 1 189 ? 10.791 -15.938 -7.779 1.00 92.25 189 SER A CA 1
ATOM 1413 C C . SER A 1 189 ? 11.941 -15.035 -7.330 1.00 92.25 189 SER A C 1
ATOM 1415 O O . SER A 1 189 ? 12.348 -14.165 -8.085 1.00 92.25 189 SER 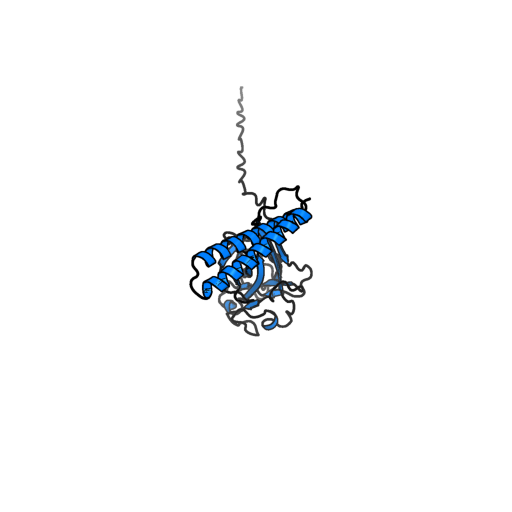A O 1
ATOM 1417 N N . GLY A 1 190 ? 12.488 -15.261 -6.131 1.00 91.94 190 GLY A N 1
ATOM 1418 C CA . GLY A 1 190 ? 13.560 -14.430 -5.552 1.00 91.94 190 GLY A CA 1
ATOM 1419 C C . GLY A 1 190 ? 13.056 -13.287 -4.664 1.00 91.94 190 GLY A C 1
ATOM 1420 O O . GLY A 1 190 ? 13.784 -12.816 -3.802 1.00 91.94 190 GLY A O 1
ATOM 1421 N N . HIS A 1 191 ? 11.776 -12.946 -4.772 1.00 95.75 191 HIS A N 1
ATOM 1422 C CA . HIS A 1 191 ? 11.138 -11.871 -4.024 1.00 95.75 191 HIS A CA 1
ATOM 1423 C C . HIS A 1 191 ? 10.614 -12.366 -2.662 1.00 95.75 191 HIS A C 1
ATOM 1425 O O . HIS A 1 191 ? 9.417 -12.605 -2.474 1.00 95.75 191 HIS A O 1
ATOM 1431 N N . THR A 1 192 ? 11.524 -12.647 -1.723 1.00 95.25 192 THR A N 1
ATOM 1432 C CA . THR A 1 192 ? 11.190 -13.323 -0.451 1.00 95.25 192 THR A CA 1
ATOM 1433 C C . THR A 1 192 ? 10.722 -12.402 0.666 1.00 95.25 192 THR A C 1
ATOM 1435 O O . THR A 1 192 ? 10.082 -12.900 1.607 1.00 95.25 192 THR A O 1
ATOM 1438 N N . ALA A 1 193 ? 11.040 -11.110 0.563 1.00 97.19 193 ALA A N 1
ATOM 1439 C CA . ALA A 1 193 ? 10.661 -10.110 1.547 1.00 97.19 193 ALA A CA 1
ATOM 1440 C C . ALA A 1 193 ? 9.134 -10.140 1.758 1.00 97.19 193 ALA A C 1
ATOM 1442 O O . ALA A 1 193 ? 8.370 -10.403 0.821 1.00 97.19 193 ALA A O 1
ATOM 1443 N N . PRO A 1 194 ? 8.650 -10.018 2.994 1.00 96.50 194 PRO A N 1
ATOM 1444 C CA . PRO A 1 194 ? 7.237 -10.210 3.282 1.00 96.50 194 PRO A CA 1
ATOM 1445 C C . PRO A 1 194 ? 6.352 -9.128 2.651 1.00 96.50 194 PRO A C 1
ATOM 1447 O O . PRO A 1 194 ? 5.290 -9.481 2.135 1.00 96.50 194 PRO A O 1
ATOM 1450 N N . ASP A 1 195 ? 6.823 -7.880 2.601 1.00 98.44 195 ASP A N 1
ATOM 1451 C CA . ASP A 1 195 ? 5.958 -6.703 2.474 1.00 98.44 195 ASP A CA 1
ATOM 1452 C C . ASP A 1 195 ? 6.440 -5.720 1.395 1.00 98.44 195 ASP A C 1
ATOM 1454 O O . ASP A 1 195 ? 7.449 -5.942 0.719 1.00 98.44 195 ASP A O 1
ATOM 1458 N N . GLN A 1 196 ? 5.687 -4.637 1.221 1.00 98.25 196 GLN A N 1
ATOM 1459 C CA . GLN A 1 196 ? 6.000 -3.472 0.409 1.00 98.25 196 GLN A CA 1
ATOM 1460 C C . GLN A 1 196 ? 6.377 -2.272 1.280 1.00 98.25 196 GLN A C 1
ATOM 1462 O O . GLN A 1 196 ? 5.881 -2.083 2.389 1.00 98.25 196 GLN A O 1
ATOM 1467 N N . SER A 1 197 ? 7.240 -1.416 0.744 1.00 98.06 197 SER A N 1
ATOM 1468 C CA . SER A 1 197 ? 7.776 -0.255 1.445 1.00 98.06 197 SER A CA 1
ATOM 1469 C C . SER A 1 197 ? 6.945 0.995 1.132 1.00 98.06 197 SER A C 1
ATOM 1471 O O . SER A 1 197 ? 6.921 1.482 -0.004 1.00 98.06 197 SER A O 1
ATOM 1473 N N . PHE A 1 198 ? 6.193 1.499 2.116 1.00 98.38 198 PHE A N 1
ATOM 1474 C CA . PHE A 1 198 ? 5.349 2.688 1.949 1.00 98.38 198 PHE A CA 1
ATOM 1475 C C . PHE A 1 198 ? 5.020 3.402 3.266 1.00 98.38 198 PHE A C 1
ATOM 1477 O O . PHE A 1 198 ? 5.104 2.855 4.366 1.00 98.38 198 PHE A O 1
ATOM 1484 N N . ARG A 1 199 ? 4.599 4.660 3.134 1.00 98.31 199 ARG A N 1
ATOM 1485 C CA . ARG A 1 199 ? 4.117 5.505 4.225 1.00 98.31 199 ARG A CA 1
ATOM 1486 C C . ARG A 1 199 ? 2.830 6.200 3.824 1.00 98.31 199 ARG A C 1
ATOM 1488 O O . ARG A 1 199 ? 2.737 6.773 2.740 1.00 98.31 199 ARG A O 1
ATOM 1495 N N . LEU A 1 200 ? 1.865 6.218 4.737 1.00 98.56 200 LEU A N 1
ATOM 1496 C CA . LEU A 1 200 ? 0.617 6.958 4.586 1.00 98.56 200 LEU A CA 1
ATOM 1497 C C . LEU A 1 200 ? 0.618 8.181 5.494 1.00 98.56 200 LEU A C 1
ATOM 1499 O O . LEU A 1 200 ? 0.890 8.085 6.696 1.00 98.56 200 LEU A O 1
ATOM 1503 N N . SER A 1 201 ? 0.245 9.322 4.926 1.00 98.19 201 SER A N 1
ATOM 1504 C CA . SER A 1 201 ? 0.078 10.572 5.659 1.00 98.19 201 SER A CA 1
ATOM 1505 C C . SER A 1 201 ? -1.334 11.120 5.499 1.00 98.19 201 SER A C 1
ATOM 1507 O O . SER A 1 201 ? -2.003 10.903 4.485 1.00 98.19 201 SER A O 1
ATOM 1509 N N . GLY A 1 202 ? -1.799 11.829 6.521 1.00 97.00 202 GLY A N 1
ATOM 1510 C CA . GLY A 1 202 ? -3.119 12.440 6.537 1.00 97.00 202 GLY A CA 1
ATOM 1511 C C . GLY A 1 202 ? -3.516 12.892 7.931 1.00 97.00 202 GLY A C 1
ATOM 1512 O O . GLY A 1 202 ? -2.663 13.172 8.767 1.00 97.00 202 GLY A O 1
ATOM 1513 N N . THR A 1 203 ? -4.813 12.948 8.203 1.00 96.00 203 THR A N 1
ATOM 1514 C CA . THR A 1 203 ? -5.339 13.345 9.514 1.00 96.00 203 THR A CA 1
ATOM 1515 C C . THR A 1 203 ? -6.060 12.184 10.182 1.00 96.00 203 THR A C 1
ATOM 1517 O O . THR A 1 203 ? -6.771 11.416 9.529 1.00 96.00 203 THR A O 1
ATOM 1520 N N . ARG A 1 204 ? -5.928 12.054 11.508 1.00 94.69 204 ARG A N 1
ATOM 1521 C CA . ARG A 1 204 ? -6.764 11.138 12.294 1.00 94.69 204 ARG A CA 1
ATOM 1522 C C . ARG A 1 204 ? -7.655 11.875 13.273 1.00 94.69 204 ARG A C 1
ATOM 1524 O O . ARG A 1 204 ? -7.281 12.877 13.875 1.00 94.69 204 ARG A O 1
ATOM 1531 N N . THR A 1 205 ? -8.832 11.311 13.493 1.00 93.50 205 THR A N 1
ATOM 1532 C CA . THR A 1 205 ? -9.657 11.635 14.656 1.00 93.50 205 THR A CA 1
ATOM 1533 C C . THR A 1 205 ? -9.574 10.475 15.625 1.00 93.50 205 THR A C 1
ATOM 1535 O O . THR A 1 205 ? -9.911 9.346 15.274 1.00 93.50 205 THR A O 1
ATOM 1538 N N . THR A 1 206 ? -9.150 10.745 16.856 1.00 88.00 206 THR A N 1
ATOM 1539 C CA . THR A 1 206 ? -9.228 9.757 17.929 1.00 88.00 206 THR A CA 1
ATOM 1540 C C . THR A 1 206 ? -10.567 9.917 18.635 1.00 88.00 206 THR A C 1
ATOM 1542 O O . THR A 1 206 ? -10.958 11.009 19.058 1.00 88.00 206 THR A O 1
ATOM 1545 N N . THR A 1 207 ? -11.308 8.825 18.795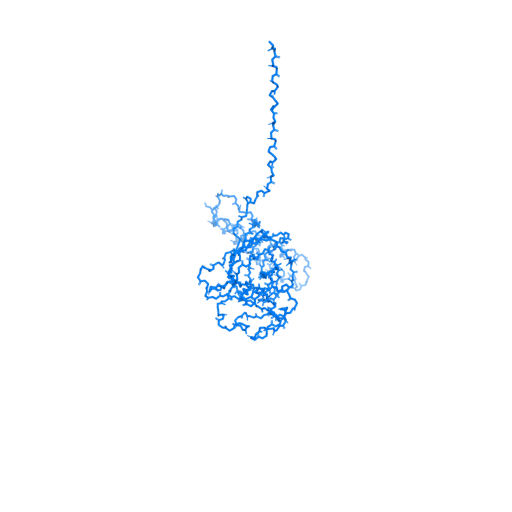 1.00 74.62 207 THR A N 1
ATOM 1546 C CA . THR A 1 207 ? -12.403 8.798 19.757 1.00 74.62 207 THR A CA 1
ATOM 1547 C C . THR A 1 207 ? -11.769 8.792 21.139 1.00 74.62 207 THR A C 1
ATOM 1549 O O . THR A 1 207 ? -11.526 7.735 21.725 1.00 74.62 207 THR A O 1
ATOM 1552 N N . VAL A 1 208 ? -11.468 9.974 21.674 1.00 54.91 208 VAL A N 1
ATOM 1553 C CA . VAL A 1 208 ? -11.220 10.109 23.104 1.00 54.91 208 VAL A CA 1
ATOM 1554 C C . VAL A 1 208 ? -12.463 9.579 23.811 1.00 54.91 208 VAL A C 1
ATOM 1556 O O . VAL A 1 208 ? -13.505 10.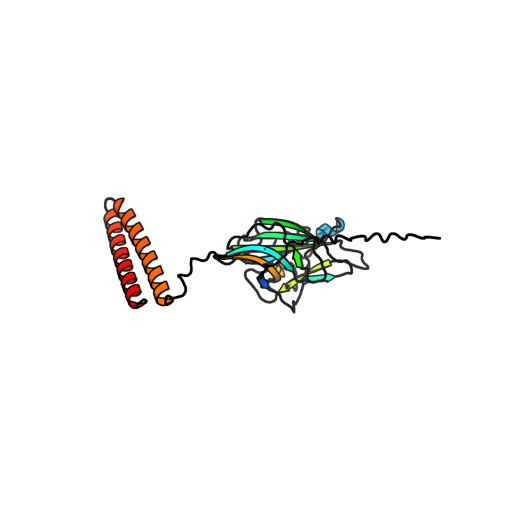228 23.878 1.00 54.91 208 VAL A O 1
ATOM 1559 N N . THR A 1 209 ? -12.372 8.371 24.371 1.00 49.31 209 THR A N 1
ATOM 1560 C CA . THR A 1 209 ? -13.144 8.126 25.587 1.00 49.31 209 THR A CA 1
ATOM 1561 C C . THR A 1 209 ? -12.646 9.209 26.534 1.00 49.31 209 THR A C 1
ATOM 1563 O O . THR A 1 209 ? -11.440 9.210 26.775 1.00 49.31 209 THR A O 1
ATOM 1566 N N . PRO A 1 210 ? -13.480 10.170 26.975 1.00 42.84 210 PRO A N 1
ATOM 1567 C CA . PRO A 1 210 ? -13.000 11.349 27.678 1.00 42.84 210 PRO A CA 1
ATOM 1568 C C . PRO A 1 210 ? -12.065 10.907 28.796 1.00 42.84 210 PRO A C 1
ATOM 1570 O O . PRO A 1 210 ? -12.488 10.208 29.722 1.00 42.84 210 PRO A O 1
ATOM 1573 N N . THR A 1 211 ? -10.784 11.256 28.664 1.00 44.03 211 THR A N 1
ATOM 1574 C CA . THR A 1 211 ? -9.823 11.138 29.751 1.00 44.03 211 THR A CA 1
ATOM 1575 C C . THR A 1 211 ? -10.422 11.953 30.891 1.00 44.03 211 THR A C 1
ATOM 1577 O O . THR A 1 211 ? -10.705 13.139 30.684 1.00 44.03 211 THR A O 1
ATOM 1580 N N . PRO A 1 212 ? -10.723 11.352 32.058 1.00 46.84 212 PRO A N 1
ATOM 1581 C CA . PRO A 1 212 ? -11.159 12.148 33.190 1.00 46.84 212 PRO A CA 1
ATOM 1582 C C . PRO A 1 212 ? -10.102 13.229 33.451 1.00 46.84 212 PRO A C 1
ATOM 1584 O O . PRO A 1 212 ? -8.912 12.961 33.263 1.00 46.84 212 PRO A O 1
ATOM 1587 N N . PRO A 1 213 ? -10.532 14.456 33.787 1.00 47.19 213 PRO A N 1
ATOM 1588 C CA . PRO A 1 213 ? -9.666 15.625 33.826 1.00 47.19 213 PRO A CA 1
ATOM 1589 C C . PRO A 1 213 ? -8.389 15.346 34.621 1.00 47.19 213 PRO A C 1
ATOM 1591 O O . PRO A 1 213 ? -8.430 14.697 35.669 1.00 47.19 213 PRO A O 1
ATOM 1594 N N . ALA A 1 214 ? -7.261 15.823 34.087 1.00 49.66 214 ALA A N 1
ATOM 1595 C CA . ALA A 1 214 ? -5.949 15.728 34.710 1.00 49.66 214 ALA A CA 1
ATOM 1596 C C . ALA A 1 214 ? -6.043 16.156 36.184 1.00 49.66 214 ALA A C 1
ATOM 1598 O O . ALA A 1 214 ? -6.395 17.296 36.485 1.00 49.66 214 ALA A O 1
ATOM 1599 N N . GLY A 1 215 ? -5.791 15.209 37.090 1.00 54.56 215 GLY A N 1
ATOM 1600 C CA . GLY A 1 215 ? -5.909 15.419 38.534 1.00 54.56 215 GLY A CA 1
ATOM 1601 C C . GLY A 1 215 ? -6.340 14.193 39.343 1.00 54.56 215 GLY A C 1
ATOM 1602 O O . GLY A 1 215 ? -6.208 14.218 40.562 1.00 54.56 215 GLY A O 1
ATOM 1603 N N . GLU A 1 216 ? -6.816 13.112 38.718 1.00 57.00 216 GLU A N 1
ATOM 1604 C CA . GLU A 1 216 ? -7.179 11.885 39.442 1.00 57.00 216 GLU A CA 1
ATOM 1605 C C . GLU A 1 216 ? -6.196 10.744 39.163 1.00 57.00 216 GLU A C 1
ATOM 1607 O O . GLU A 1 216 ? -5.992 10.354 38.013 1.00 57.00 216 GLU A O 1
ATOM 1612 N N . ASP A 1 217 ? -5.625 10.192 40.241 1.00 73.19 217 ASP A N 1
ATOM 1613 C CA . ASP A 1 217 ? -4.788 8.988 40.259 1.00 73.19 217 ASP A CA 1
ATOM 1614 C C . ASP A 1 217 ? -5.304 7.938 39.240 1.00 73.19 217 ASP A C 1
ATOM 1616 O O . ASP A 1 217 ? -6.485 7.557 39.289 1.00 73.19 217 ASP A O 1
ATOM 1620 N N . PRO A 1 218 ? -4.464 7.450 38.301 1.00 75.88 218 PRO A N 1
ATOM 1621 C CA . PRO A 1 218 ? -4.832 6.404 37.345 1.00 75.88 218 PRO A CA 1
ATOM 1622 C C . PRO A 1 218 ? -5.503 5.178 37.992 1.00 75.88 218 PRO A C 1
ATOM 1624 O O . PRO A 1 218 ? -6.384 4.547 37.385 1.00 75.88 218 PRO A O 1
ATOM 1627 N N . ALA A 1 219 ? -5.147 4.855 39.240 1.00 81.00 219 ALA A N 1
ATOM 1628 C CA . ALA A 1 219 ? -5.783 3.810 40.032 1.00 81.00 219 ALA A CA 1
ATOM 1629 C C . ALA A 1 219 ? -7.230 4.174 40.410 1.00 81.00 219 ALA A C 1
ATOM 1631 O O . ALA A 1 219 ? -8.139 3.355 40.212 1.00 81.00 219 ALA A O 1
ATOM 1632 N N . CYS A 1 220 ? -7.467 5.407 40.868 1.00 81.88 220 CYS A N 1
ATOM 1633 C CA . CYS A 1 220 ? -8.797 5.939 41.168 1.00 81.88 220 CYS A CA 1
ATOM 1634 C C . CYS A 1 220 ? -9.700 5.926 39.927 1.00 81.88 220 CYS A C 1
ATOM 1636 O O . CYS A 1 220 ? -10.823 5.403 39.953 1.00 81.88 220 CYS A O 1
ATOM 1638 N N . THR A 1 221 ? -9.176 6.414 38.803 1.00 82.44 221 THR A N 1
ATOM 1639 C CA . THR A 1 221 ? -9.869 6.443 37.509 1.00 82.44 221 THR A CA 1
ATOM 1640 C C . THR A 1 221 ? -10.275 5.039 37.058 1.00 82.44 221 THR A C 1
ATOM 1642 O O . THR A 1 221 ? -11.441 4.765 36.734 1.00 82.44 221 THR A O 1
ATOM 1645 N N . THR A 1 222 ? -9.334 4.095 37.110 1.00 85.75 222 THR A N 1
ATOM 1646 C CA . THR A 1 222 ? -9.583 2.693 36.758 1.00 85.75 222 THR A CA 1
ATOM 1647 C C . THR A 1 222 ? -10.635 2.061 37.674 1.00 85.75 222 THR A C 1
ATOM 1649 O O . THR A 1 222 ? -11.495 1.295 37.214 1.00 85.75 222 THR A O 1
ATOM 1652 N N . ALA A 1 223 ? -10.604 2.373 38.972 1.00 89.62 223 ALA A N 1
ATOM 1653 C CA . ALA A 1 223 ? -11.579 1.878 39.935 1.00 89.62 223 ALA A CA 1
ATOM 1654 C C . ALA A 1 223 ? -12.992 2.424 39.653 1.00 89.62 223 ALA A C 1
ATOM 1656 O O . ALA A 1 223 ? -13.955 1.644 39.659 1.00 89.62 223 ALA A O 1
ATOM 1657 N N . LYS A 1 224 ? -13.124 3.720 39.333 1.00 88.19 224 LYS A N 1
ATOM 1658 C CA . LYS A 1 224 ? -14.404 4.360 38.976 1.00 88.19 224 LYS A CA 1
ATOM 1659 C C . LYS A 1 224 ? -15.005 3.751 37.703 1.00 88.19 224 LYS A C 1
ATOM 1661 O O . LYS A 1 224 ? -16.150 3.295 37.734 1.00 88.19 224 LYS A O 1
ATOM 1666 N N . SER A 1 225 ? -14.210 3.575 36.642 1.00 89.81 225 SER A N 1
ATOM 1667 C CA . SER A 1 225 ? -14.656 2.914 35.399 1.00 89.81 225 SER A CA 1
ATOM 1668 C C . SER A 1 225 ? -15.155 1.478 35.638 1.00 89.81 225 SER A C 1
ATOM 1670 O O . SER A 1 225 ? -16.199 1.052 35.124 1.00 89.81 225 SER A O 1
ATOM 1672 N N . LYS A 1 226 ? -14.460 0.708 36.490 1.00 92.31 226 LYS A N 1
ATOM 1673 C CA . LYS A 1 226 ? -14.894 -0.645 36.891 1.00 92.31 226 LYS A CA 1
ATOM 1674 C C . LYS A 1 226 ? -16.212 -0.619 37.678 1.00 92.31 226 LYS A C 1
ATOM 1676 O O . LYS A 1 226 ? -17.047 -1.512 37.481 1.00 92.31 226 LYS A O 1
ATOM 1681 N N . LEU A 1 227 ? -16.425 0.380 38.538 1.00 93.88 227 LEU A N 1
ATOM 1682 C CA . LEU A 1 227 ? -17.681 0.568 39.267 1.00 93.88 227 LEU A CA 1
ATOM 1683 C C . LEU A 1 227 ? -18.847 0.878 38.320 1.00 93.88 227 LEU A C 1
ATOM 1685 O O . LEU A 1 227 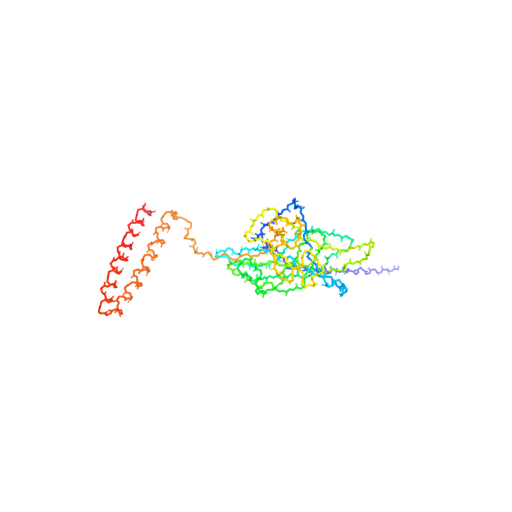? -19.914 0.277 38.472 1.00 93.88 227 LEU A O 1
ATOM 1689 N N . ASP A 1 228 ? -18.653 1.730 37.319 1.00 91.88 228 ASP A N 1
ATOM 1690 C CA . ASP A 1 228 ? -19.716 2.086 36.375 1.00 91.88 228 ASP A CA 1
ATOM 1691 C C . ASP A 1 228 ? -20.111 0.907 35.484 1.00 91.88 228 ASP A C 1
ATOM 1693 O O . ASP A 1 228 ? -21.298 0.573 35.382 1.00 91.88 228 ASP A O 1
ATOM 1697 N N . LYS A 1 229 ? -19.131 0.144 34.980 1.00 90.88 229 LYS A N 1
ATOM 1698 C CA . LYS A 1 229 ? -19.389 -1.132 34.285 1.00 90.88 229 LYS A CA 1
ATOM 1699 C C . LYS A 1 229 ? -20.154 -2.123 35.178 1.00 90.88 229 LYS A C 1
ATOM 1701 O O . LYS A 1 229 ? -21.039 -2.842 34.700 1.00 90.88 229 LYS A O 1
ATOM 1706 N N . ALA A 1 230 ? -19.853 -2.178 36.479 1.00 93.81 230 ALA A N 1
ATOM 1707 C CA . ALA A 1 230 ? -20.557 -3.047 37.425 1.00 93.81 230 ALA A CA 1
ATOM 1708 C C . ALA A 1 230 ? -21.996 -2.576 37.715 1.00 93.81 230 ALA A C 1
ATOM 1710 O O . ALA A 1 230 ? -22.909 -3.408 37.763 1.00 93.81 230 ALA A O 1
ATOM 1711 N N . LYS A 1 231 ? -22.226 -1.262 37.852 1.00 92.62 231 LYS A N 1
ATOM 1712 C CA . LYS A 1 231 ? -23.564 -0.664 38.014 1.00 92.62 231 LYS A CA 1
ATOM 1713 C C . LYS A 1 231 ? -24.430 -0.878 36.772 1.00 92.62 231 LYS A C 1
ATOM 1715 O O . LYS A 1 231 ? -25.584 -1.280 36.918 1.00 92.62 231 LYS A O 1
ATOM 1720 N N . ALA A 1 232 ? -23.876 -0.712 35.570 1.00 93.25 232 ALA A N 1
ATOM 1721 C CA . ALA A 1 232 ? -24.577 -0.980 34.313 1.00 93.25 232 ALA A CA 1
ATOM 1722 C C . ALA A 1 232 ? -25.010 -2.454 34.208 1.00 93.25 232 ALA A C 1
ATOM 1724 O O . ALA A 1 232 ? -26.171 -2.757 33.923 1.00 93.25 232 ALA A O 1
ATOM 1725 N N . LYS A 1 233 ? -24.112 -3.393 34.547 1.00 89.75 233 LYS A N 1
ATOM 1726 C CA . LYS A 1 233 ? -24.439 -4.830 34.615 1.00 89.75 233 LYS A CA 1
ATOM 1727 C C . LYS A 1 233 ? -25.519 -5.133 35.658 1.00 89.75 233 LYS A C 1
ATOM 1729 O O . LYS A 1 233 ? -26.383 -5.972 35.404 1.00 89.75 233 LYS A O 1
ATOM 1734 N N . LEU A 1 234 ? -25.502 -4.458 36.809 1.00 95.31 234 LEU A N 1
ATOM 1735 C CA . LEU A 1 234 ? -26.550 -4.581 37.825 1.00 95.31 234 LEU A CA 1
ATOM 1736 C C . LEU A 1 234 ? -27.899 -4.037 37.333 1.00 95.31 234 LEU A C 1
ATOM 1738 O O . LEU A 1 234 ? -28.913 -4.693 37.562 1.00 95.31 234 LEU A O 1
ATOM 1742 N N . LYS A 1 235 ? -27.922 -2.887 36.648 1.00 92.69 235 LYS A N 1
ATOM 1743 C CA . LYS A 1 235 ? -29.137 -2.312 36.049 1.00 92.69 235 LYS A CA 1
ATOM 1744 C C . LYS A 1 235 ? -29.758 -3.288 35.045 1.00 92.69 235 LYS A C 1
ATOM 1746 O O . LYS A 1 235 ? -30.889 -3.720 35.255 1.00 92.69 235 LYS A O 1
ATOM 1751 N N . LYS A 1 236 ? -28.965 -3.775 34.083 1.00 92.25 236 LYS A N 1
ATOM 1752 C CA . LYS A 1 236 ? -29.397 -4.772 33.086 1.00 92.25 236 LYS A CA 1
ATOM 1753 C C . LYS A 1 236 ? -29.874 -6.082 33.725 1.00 92.25 236 LYS A C 1
ATOM 1755 O O . LYS A 1 236 ? -30.829 -6.695 33.259 1.00 92.25 236 LYS A O 1
ATOM 1760 N N . ALA A 1 237 ? -29.225 -6.536 34.802 1.00 92.31 237 ALA A N 1
ATOM 1761 C CA . ALA A 1 237 ? -29.660 -7.729 35.531 1.00 92.31 237 ALA A CA 1
ATOM 1762 C C . ALA A 1 237 ? -30.998 -7.516 36.258 1.00 92.31 237 ALA A C 1
ATOM 1764 O O . ALA A 1 237 ? -31.813 -8.434 36.290 1.00 92.31 237 ALA A O 1
ATOM 1765 N N . LYS A 1 238 ? -31.225 -6.328 36.838 1.00 92.19 238 LYS A N 1
ATOM 1766 C CA . LYS A 1 238 ? -32.488 -5.970 37.499 1.00 92.19 238 LYS A CA 1
ATOM 1767 C C . LYS A 1 238 ? -33.631 -5.850 36.496 1.00 92.19 238 LYS A C 1
ATOM 1769 O O . LYS A 1 238 ? -34.698 -6.368 36.787 1.00 92.19 238 LYS A O 1
ATOM 1774 N N . GLU A 1 239 ? -33.401 -5.222 35.344 1.00 92.06 239 GLU A N 1
ATOM 1775 C CA . GLU A 1 239 ? -34.377 -5.137 34.244 1.00 92.06 239 GLU A CA 1
ATOM 1776 C C . GLU A 1 239 ? -34.803 -6.538 33.800 1.00 92.06 239 GLU A C 1
ATOM 1778 O O . GLU A 1 239 ? -35.962 -6.898 33.961 1.00 92.06 239 GLU A O 1
ATOM 1783 N N . LYS A 1 240 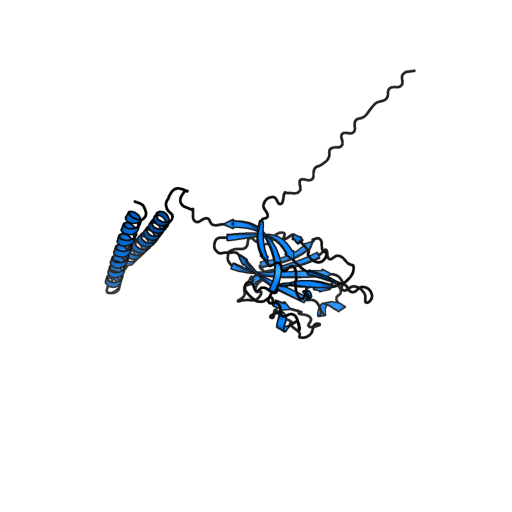? -33.845 -7.404 33.442 1.00 86.50 240 LYS A N 1
ATOM 1784 C CA . LYS A 1 240 ? -34.134 -8.801 33.067 1.00 86.50 240 LYS A CA 1
ATOM 1785 C C . LYS A 1 240 ? -34.835 -9.623 34.155 1.00 86.50 240 LYS A C 1
ATOM 1787 O O . LYS A 1 240 ? -35.447 -10.639 33.848 1.00 86.50 240 LYS A O 1
ATOM 1792 N N . ALA A 1 241 ? -34.700 -9.248 35.427 1.00 90.19 241 ALA A N 1
ATOM 1793 C CA . ALA A 1 241 ? -35.378 -9.926 36.528 1.00 90.19 241 ALA A CA 1
ATOM 1794 C C . ALA A 1 241 ? -36.831 -9.470 36.725 1.00 90.19 241 ALA A C 1
ATOM 1796 O O . ALA A 1 241 ? -37.597 -10.225 37.323 1.00 90.19 241 ALA A O 1
ATOM 1797 N N . LYS A 1 242 ? -37.209 -8.277 36.241 1.00 88.06 242 LYS A N 1
ATOM 1798 C CA . LYS A 1 242 ? -38.600 -7.796 36.262 1.00 88.06 242 LYS A CA 1
ATOM 1799 C C . LYS A 1 242 ? -39.477 -8.614 35.315 1.00 88.06 242 LYS A C 1
ATOM 1801 O O . LYS A 1 242 ? -40.580 -8.991 35.694 1.00 88.06 242 LYS A O 1
ATOM 1806 N N . ASP A 1 243 ? -38.930 -8.970 34.157 1.00 82.94 243 ASP A N 1
ATOM 1807 C CA . ASP A 1 243 ? -39.678 -9.638 33.084 1.00 82.94 243 ASP A CA 1
ATOM 1808 C C . ASP A 1 243 ? -39.670 -11.176 33.206 1.00 82.94 243 ASP A C 1
ATOM 1810 O O . ASP A 1 243 ? -40.347 -11.884 32.463 1.00 82.94 243 ASP A O 1
ATOM 1814 N N . ALA A 1 244 ? -38.909 -11.726 34.159 1.00 85.50 244 ALA A N 1
ATOM 1815 C CA . ALA A 1 244 ? -38.728 -13.167 34.313 1.00 85.50 244 ALA A CA 1
ATOM 1816 C C . ALA A 1 244 ? -39.841 -13.832 35.151 1.00 85.50 244 ALA A C 1
ATOM 1818 O O . ALA A 1 244 ? -40.120 -13.431 36.286 1.00 85.50 244 ALA A O 1
ATOM 1819 N N . LYS A 1 245 ? -40.410 -14.930 34.631 1.00 83.44 245 LYS A N 1
ATOM 1820 C CA . LYS A 1 245 ? -41.428 -15.772 35.293 1.00 83.44 245 LYS A CA 1
ATOM 1821 C C . LYS A 1 245 ? -40.913 -17.200 35.541 1.00 83.44 245 LYS A C 1
ATOM 1823 O O . LYS A 1 245 ? -39.970 -17.652 34.893 1.00 83.44 245 LYS A O 1
ATOM 1828 N N . GLY A 1 246 ? -41.517 -17.911 36.496 1.00 81.44 246 GLY A N 1
ATOM 1829 C CA . GLY A 1 246 ? -41.181 -19.309 36.812 1.00 81.44 246 GLY A CA 1
ATOM 1830 C C . GLY A 1 246 ? -39.696 -19.534 37.139 1.00 81.44 246 GLY A C 1
ATOM 1831 O O . GLY A 1 246 ? -39.046 -18.669 37.725 1.00 81.44 246 GLY A O 1
ATOM 1832 N N . LYS A 1 247 ? -39.126 -20.667 36.702 1.00 72.50 247 LYS A N 1
ATOM 1833 C CA . LYS A 1 247 ? -37.708 -21.033 36.926 1.00 72.50 247 LYS A CA 1
ATOM 1834 C C . LYS A 1 247 ? -36.705 -19.988 36.397 1.00 72.50 247 LYS A C 1
ATOM 1836 O O . LYS A 1 247 ? -35.593 -19.866 36.914 1.00 72.50 247 LYS A O 1
ATOM 1841 N N . ALA A 1 248 ? -37.087 -19.183 35.400 1.00 81.69 248 ALA A N 1
ATOM 1842 C CA . ALA A 1 248 ? -36.247 -18.097 34.891 1.00 81.69 248 ALA A CA 1
ATOM 1843 C C . ALA A 1 248 ? -36.087 -16.950 35.909 1.00 81.69 248 ALA A C 1
ATOM 1845 O O . ALA A 1 248 ? -35.040 -16.294 35.937 1.00 81.69 248 ALA A O 1
ATOM 1846 N N . LYS A 1 249 ? -37.078 -16.742 36.788 1.00 86.62 249 LYS A N 1
ATOM 1847 C CA . LYS A 1 249 ? -37.061 -15.710 37.836 1.00 86.62 249 LYS A CA 1
ATOM 1848 C C . LYS A 1 249 ? -35.985 -15.979 38.882 1.00 86.62 249 LYS A C 1
ATOM 1850 O O . LYS A 1 249 ? -35.283 -15.051 39.282 1.00 86.62 249 LYS A O 1
ATOM 1855 N N . ASP A 1 250 ? -35.789 -17.233 39.277 1.00 86.62 250 ASP A N 1
ATOM 1856 C CA . ASP A 1 250 ? -34.780 -17.594 40.279 1.00 86.62 250 ASP A CA 1
ATOM 1857 C C . ASP A 1 250 ? -33.358 -17.448 39.727 1.00 86.62 250 ASP A C 1
ATOM 1859 O O . ASP A 1 250 ? -32.490 -16.851 40.373 1.00 86.62 250 ASP A O 1
ATOM 1863 N N . LYS A 1 251 ? -33.142 -17.849 38.467 1.00 87.69 251 LYS A N 1
ATOM 1864 C CA . LYS A 1 251 ? -31.881 -17.603 37.748 1.00 87.69 251 LYS A CA 1
ATOM 1865 C C . LYS A 1 251 ? -31.603 -16.104 37.589 1.00 87.69 251 LYS A C 1
ATOM 1867 O O . LYS A 1 251 ? -30.459 -15.666 37.741 1.00 87.69 251 LYS A O 1
ATOM 1872 N N . ALA A 1 252 ? -32.630 -15.297 37.318 1.00 90.19 252 ALA A N 1
ATOM 1873 C CA . ALA A 1 252 ? -32.499 -13.846 37.216 1.00 90.19 252 ALA A CA 1
ATOM 1874 C C . ALA A 1 252 ? -32.182 -13.196 38.576 1.00 90.19 252 ALA A C 1
ATOM 1876 O O . ALA A 1 252 ? -31.254 -12.390 38.665 1.00 90.19 252 ALA A O 1
ATOM 1877 N N . LYS A 1 253 ? -32.851 -13.611 39.661 1.00 91.56 253 LYS A N 1
ATOM 1878 C CA . LYS A 1 253 ? -32.542 -13.176 41.035 1.00 91.56 253 LYS A CA 1
ATOM 1879 C C . LYS A 1 253 ? -31.102 -13.515 41.433 1.00 91.56 253 LYS A C 1
ATOM 1881 O O . LYS A 1 253 ? -30.415 -12.662 41.997 1.00 91.56 253 LYS A O 1
ATOM 1886 N N . ALA A 1 254 ? -30.609 -14.709 41.098 1.00 92.19 254 ALA A N 1
ATOM 1887 C CA . ALA A 1 254 ? -29.218 -15.095 41.343 1.00 92.19 254 ALA A CA 1
ATOM 1888 C C . ALA A 1 254 ? -28.227 -14.193 40.580 1.00 92.19 254 ALA A C 1
ATOM 1890 O O . ALA A 1 254 ? -27.242 -13.717 41.153 1.00 92.19 254 ALA A O 1
ATOM 1891 N N . LYS A 1 255 ? -28.520 -13.870 39.311 1.00 90.69 255 LYS A N 1
ATOM 1892 C CA . LYS A 1 255 ? -27.725 -12.916 38.517 1.00 90.69 255 LYS A CA 1
ATOM 1893 C C . LYS A 1 255 ? -27.726 -11.510 39.123 1.00 90.69 255 LYS A C 1
ATOM 1895 O O . LYS A 1 255 ? -26.665 -10.889 39.183 1.00 90.69 255 LYS A O 1
ATOM 1900 N N . VAL A 1 256 ? -28.866 -11.032 39.626 1.00 95.62 256 VAL A N 1
ATOM 1901 C CA . VAL A 1 256 ? -28.960 -9.744 40.338 1.00 95.62 256 VAL A CA 1
ATOM 1902 C C . VAL A 1 256 ? -28.110 -9.756 41.607 1.00 95.62 256 VAL A C 1
ATOM 1904 O O . VAL A 1 256 ? -27.351 -8.814 41.827 1.00 95.62 256 VAL A O 1
ATOM 1907 N N . ARG A 1 257 ? -28.174 -10.822 42.419 1.00 94.19 257 ARG A N 1
ATOM 1908 C CA . ARG A 1 257 ? -27.344 -10.965 43.631 1.00 94.19 257 ARG A CA 1
ATOM 1909 C C . ARG A 1 257 ? -25.849 -10.920 43.294 1.00 94.19 257 ARG A C 1
ATOM 1911 O O . ARG A 1 257 ? -25.120 -10.131 43.893 1.00 94.19 257 ARG A O 1
ATOM 1918 N N . LYS A 1 258 ? -25.410 -11.672 42.278 1.00 94.00 258 LYS A N 1
ATOM 1919 C CA . LYS A 1 258 ? -24.013 -11.677 41.806 1.00 94.00 258 LYS A CA 1
ATOM 1920 C C . LYS A 1 258 ? -23.572 -10.301 41.294 1.00 94.00 258 LYS A C 1
ATOM 1922 O O . LYS A 1 258 ? -22.486 -9.838 41.633 1.00 94.00 258 LYS A O 1
ATOM 1927 N N . ALA A 1 259 ? -24.410 -9.620 40.511 1.00 94.94 259 ALA A N 1
ATOM 1928 C CA . ALA A 1 259 ? -24.115 -8.275 40.018 1.00 94.94 259 ALA A CA 1
ATOM 1929 C C . ALA A 1 259 ? -24.066 -7.235 41.153 1.00 94.94 259 ALA A C 1
ATOM 1931 O O . ALA A 1 259 ? -23.199 -6.364 41.147 1.00 94.94 259 ALA A O 1
ATOM 1932 N N . LYS A 1 260 ? -24.939 -7.359 42.162 1.00 96.25 260 LYS A N 1
ATOM 1933 C CA . LYS A 1 260 ? -24.958 -6.483 43.343 1.00 96.25 260 LYS A CA 1
ATOM 1934 C C . LYS A 1 260 ? -23.686 -6.648 44.175 1.00 96.25 260 LYS A C 1
ATOM 1936 O O . LYS A 1 260 ? -23.103 -5.646 44.577 1.00 96.25 260 LYS A O 1
ATOM 1941 N N . ALA A 1 261 ? -23.223 -7.884 44.373 1.00 95.44 261 ALA A N 1
ATOM 1942 C CA . ALA A 1 261 ? -21.953 -8.162 45.042 1.00 95.44 261 ALA A CA 1
ATOM 1943 C C . ALA A 1 261 ? -20.761 -7.556 44.280 1.00 95.44 261 ALA A C 1
ATOM 1945 O O . ALA A 1 261 ? -19.936 -6.875 44.883 1.00 95.44 261 ALA A O 1
ATOM 1946 N N . LYS A 1 262 ? -20.718 -7.707 42.947 1.00 92.62 262 LYS A N 1
ATOM 1947 C CA . LYS A 1 262 ? -19.669 -7.102 42.104 1.00 92.62 262 LYS A CA 1
ATOM 1948 C C . LYS A 1 262 ? -19.660 -5.573 42.169 1.00 92.62 262 LYS A C 1
ATOM 1950 O O . LYS A 1 262 ? -18.589 -4.988 42.267 1.00 92.62 262 LYS A O 1
ATOM 1955 N N . ALA A 1 263 ? -20.828 -4.929 42.158 1.00 95.94 263 ALA A N 1
ATOM 1956 C CA . ALA A 1 263 ? -20.920 -3.478 42.311 1.00 95.94 263 ALA A CA 1
ATOM 1957 C C . ALA A 1 263 ? -20.477 -3.012 43.710 1.00 95.94 263 ALA A C 1
ATOM 1959 O O . ALA A 1 263 ? -19.798 -1.996 43.823 1.00 95.94 263 ALA A O 1
ATOM 1960 N N . LYS A 1 264 ? -20.803 -3.768 44.772 1.00 94.88 264 LYS A N 1
ATOM 1961 C CA . LYS A 1 264 ? -20.336 -3.480 46.140 1.00 94.88 264 LYS A CA 1
ATOM 1962 C C . LYS A 1 264 ? -18.811 -3.594 46.248 1.00 94.88 264 LYS A C 1
ATOM 1964 O O . LYS A 1 264 ? -18.185 -2.684 46.776 1.00 94.88 264 LYS A O 1
ATOM 1969 N N . ALA A 1 265 ? -18.227 -4.662 45.705 1.00 93.56 265 ALA A N 1
ATOM 1970 C CA . ALA A 1 265 ? -16.777 -4.852 45.681 1.00 93.56 265 ALA A CA 1
ATOM 1971 C C . ALA A 1 265 ? -16.066 -3.759 44.865 1.00 93.56 265 ALA A C 1
ATOM 1973 O O . ALA A 1 265 ? -15.073 -3.205 45.319 1.00 93.56 265 ALA A O 1
ATOM 1974 N N . ALA A 1 266 ? -16.601 -3.386 43.697 1.00 92.81 266 ALA A N 1
ATOM 1975 C CA . ALA A 1 266 ? -16.047 -2.292 42.899 1.00 92.81 266 ALA A CA 1
ATOM 1976 C C . ALA A 1 266 ? -16.123 -0.942 43.634 1.00 92.81 266 ALA A C 1
ATOM 1978 O O . ALA A 1 266 ? -15.190 -0.155 43.556 1.00 92.81 266 ALA A O 1
ATOM 1979 N N . LYS A 1 267 ? -17.195 -0.694 44.400 1.00 95.06 267 LYS A N 1
ATOM 1980 C CA . LYS A 1 267 ? -17.330 0.523 45.214 1.00 95.06 267 LYS A CA 1
ATOM 1981 C C . LYS A 1 267 ? -16.311 0.573 46.360 1.00 95.06 267 LYS A C 1
ATOM 1983 O O . LYS A 1 267 ? -15.823 1.653 46.665 1.00 95.06 267 LYS A O 1
ATOM 1988 N N . ALA A 1 268 ? -15.984 -0.567 46.974 1.00 93.06 268 ALA A N 1
ATOM 1989 C CA . ALA A 1 268 ? -14.923 -0.644 47.982 1.00 93.06 268 ALA A CA 1
ATOM 1990 C C . ALA A 1 268 ? -13.547 -0.332 47.371 1.00 93.06 268 ALA A C 1
ATOM 1992 O O . ALA A 1 268 ? -12.837 0.512 47.899 1.00 93.06 268 ALA A O 1
ATOM 1993 N N . LYS A 1 269 ? -13.247 -0.891 46.191 1.00 91.19 269 LYS A N 1
ATOM 1994 C CA . LYS A 1 269 ? -12.006 -0.596 45.455 1.00 91.19 269 LYS A CA 1
ATOM 1995 C C . LYS A 1 269 ? -11.872 0.870 45.041 1.00 91.19 269 LYS A C 1
ATOM 1997 O O . LYS A 1 269 ? -10.768 1.382 45.006 1.00 91.19 269 LYS A O 1
ATOM 2002 N N . VAL A 1 270 ? -12.980 1.552 44.742 1.00 91.06 270 VAL A N 1
ATOM 2003 C CA . VAL A 1 270 ? -12.973 3.013 44.532 1.00 91.06 270 VAL A CA 1
ATOM 2004 C C . VAL A 1 270 ? -12.606 3.744 45.817 1.00 91.06 270 VAL A C 1
ATOM 2006 O O . VAL A 1 270 ? -11.838 4.688 45.765 1.00 91.06 270 VAL A O 1
ATOM 2009 N N . LYS A 1 271 ? -13.130 3.313 46.970 1.00 89.81 271 LYS A N 1
ATOM 2010 C CA . LYS A 1 271 ? -12.783 3.929 48.255 1.00 89.81 271 LYS A CA 1
ATOM 2011 C C . LYS A 1 271 ? -11.294 3.766 48.575 1.00 89.81 271 LYS A C 1
ATOM 2013 O O . LYS A 1 271 ? -10.727 4.705 49.090 1.00 89.81 271 LYS A O 1
ATOM 2018 N N . GLU A 1 272 ? -10.707 2.608 48.278 1.00 86.69 272 GLU A N 1
ATOM 2019 C CA . GLU A 1 272 ? -9.278 2.323 48.502 1.00 86.69 272 GLU A CA 1
ATOM 2020 C C . GLU A 1 272 ? -8.360 3.042 47.506 1.00 86.69 272 GLU A C 1
ATOM 2022 O O . GLU A 1 272 ? -7.274 3.460 47.873 1.00 86.69 272 GLU A O 1
ATOM 2027 N N . ALA A 1 273 ? -8.778 3.164 46.243 1.00 83.38 273 ALA A N 1
ATOM 2028 C CA . ALA A 1 273 ? -7.948 3.733 45.181 1.00 83.38 273 ALA A CA 1
ATOM 2029 C C . ALA A 1 273 ? -8.097 5.255 45.014 1.00 83.38 273 ALA A C 1
ATOM 2031 O O . ALA A 1 273 ? -7.374 5.831 44.215 1.00 83.38 273 ALA A O 1
ATOM 2032 N N . CYS A 1 274 ? -9.069 5.885 45.682 1.00 80.69 274 CYS A N 1
ATOM 2033 C CA . CYS A 1 274 ? -9.370 7.322 45.581 1.00 80.69 274 CYS A CA 1
ATOM 2034 C C . CYS A 1 274 ? -9.304 8.051 46.937 1.00 80.69 274 CYS A C 1
ATOM 2036 O O . CYS A 1 274 ? -9.819 9.166 47.042 1.00 80.69 274 CYS A O 1
ATOM 2038 N N . SER A 1 275 ? -8.799 7.386 47.978 1.00 71.75 275 SER A N 1
ATOM 2039 C CA . SER A 1 275 ? -8.558 7.947 49.315 1.00 71.75 275 SER A CA 1
ATOM 2040 C C . SER A 1 275 ? -7.111 8.372 49.455 1.00 71.75 275 SER A C 1
ATOM 2042 O O . SER A 1 275 ? -6.893 9.449 50.040 1.00 71.75 275 SER A O 1
#

Radius of gyration: 29.35 Å; chains: 1; bounding box: 59×95×76 Å

pLDDT: mean 87.95, std 16.48, range [34.84, 98.88]

Sequence (275 aa):
MRMWRWIGALATAAAFAAVPAAANAETLFEHIDETSPESSSSQDFTEVEFAQFDSLAADDFTVPAGETWQLESALVRGQHFGSTETTQWNVTVFADAGGAPGAEIFAATLTGPGYDDPTIPLTAVPTLQPGTYWLGVQAVLAGGSFGDPQQWFWAENDEQSGSRAVWRNPGGGISPSCPTFTTRSACLSGHTAPDQSFRLSGTRTTTVTPTPPAGEDPACTTAKSKLDKAKAKLKKAKEKAKDAKGKAKDKAKAKVRKAKAKAKAAKAKVKEACS